Protein AF-A0AA48KDK6-F1 (afdb_monomer_lite)

Radius of gyration: 36.47 Å; chains: 1; bounding box: 82×29×155 Å

Foldseek 3Di:
DDDDPPPDPPDDDDDDDDDPPALLNVLVVCVVVLVVCLLVLNLVVLLVVLVVSCVPHVVVQDLLPLSSLVSNLVSLQSNLSSCLSLLVLVVSLVSLVVSLVSLVSSLVSLCVVLVVVLVVLVVLLVVLVVLLVVLVVLLVVLVPDPPDDPVSVVSNVVSVVVNVVSVVSNVVSVVSNVVSVVSSVVSVVSSVVSVVVSVVSVVVVVVLVVVCVVLPALVSSLVVVVVVLVPPPVDRLSNSSSVLSSSCVSPVPDPSSVQSNCVSVVHDRPPPDPDPDPDDDDDDDDDDDDDDDD

pLDDT: mean 85.38, std 21.46, range [22.67, 98.56]

Sequence (294 aa):
MARLRLLLPSLLALAVPGFAQHLPDKFRDNRAGWEESLAKGASAPVRKATESLLLQEGPAVNPSDYNAMHALVAVMGLAARSCVMEGAWEDAVAHLKKAAQTAADNASGAEATLGSIRGQHQANLKAWRTELAKLEQRVQDLDAQPGLTSDQLKVRTQARAQMDEYRNAAAASERSLGEIASILAQLRKEQDVYAASLAEWQGFLAKEKADIARVGSNEAYVTEKLEQVKGDDAKPLAERLAYARRLVRLDPVSADGKRFLAGLTGGEEEKPAPKPAPARKAKKAKSKKARAAN

Secondary structure (DSSP, 8-state):
-----------S-----S----HHHHHHHHHHHHHHHHHTT-HHHHHHHHHHHHHHHGGG--TT-HHHHHHHHHHHHHHHHHHHHTT-HHHHHHHHHHHHHHHHHHHHHHHHHHHHHHHHHHHHHHHHHHHHHHHHHHHHHHHTSSS--HHHHHHHHHHHHHHHHHHHHHHHHHHHHHHHHHHHHHHHHHHHHHHHHHHHHHHHHHHHHHHHHHHSSHHHHHHHHHHHHHH-TTS-HHHHHHHHHHHHHH-TT-HHHHHHHHHHTT----PPPPPPPPP-PPPPPPP-------

Organism: NCBI:txid2927980

Structure (mmCIF, N/CA/C/O backbone):
data_AF-A0AA48KDK6-F1
#
_entry.id   AF-A0AA48KDK6-F1
#
loop_
_atom_site.group_PDB
_atom_site.id
_atom_site.type_symbol
_atom_site.label_atom_id
_atom_site.label_alt_id
_atom_site.label_comp_id
_atom_site.label_asym_id
_atom_site.label_entity_id
_atom_site.label_seq_id
_atom_site.pdbx_PDB_ins_code
_atom_site.Cartn_x
_atom_site.Cartn_y
_atom_site.Cartn_z
_atom_site.occupancy
_atom_site.B_iso_or_equiv
_atom_site.auth_seq_id
_atom_site.auth_comp_id
_atom_site.auth_asym_id
_atom_site.auth_atom_id
_atom_site.pdbx_PDB_model_num
ATOM 1 N N . MET A 1 1 ? 39.331 8.019 -35.602 1.00 27.39 1 MET A N 1
ATOM 2 C CA . MET A 1 1 ? 39.350 7.224 -34.356 1.00 27.39 1 MET A CA 1
ATOM 3 C C . MET A 1 1 ? 38.818 8.075 -33.211 1.00 27.39 1 MET A C 1
ATOM 5 O O . MET A 1 1 ? 39.564 8.868 -32.656 1.00 27.39 1 MET A O 1
ATOM 9 N N . ALA A 1 2 ? 37.531 7.947 -32.891 1.00 22.67 2 ALA A N 1
ATOM 10 C CA . ALA A 1 2 ? 36.922 8.554 -31.711 1.00 22.67 2 ALA A CA 1
ATOM 11 C C . ALA A 1 2 ? 36.678 7.427 -30.704 1.00 22.67 2 ALA A C 1
ATOM 13 O O . ALA A 1 2 ? 35.918 6.501 -30.980 1.00 22.67 2 ALA A O 1
ATOM 14 N N . ARG A 1 3 ? 37.407 7.446 -29.584 1.00 23.11 3 ARG A N 1
ATOM 15 C CA . ARG A 1 3 ? 37.263 6.462 -28.508 1.00 23.11 3 ARG A CA 1
ATOM 16 C C . ARG A 1 3 ? 35.918 6.699 -27.826 1.00 23.11 3 ARG A C 1
ATOM 18 O O . ARG A 1 3 ? 35.785 7.624 -27.027 1.00 23.11 3 ARG A O 1
ATOM 25 N N . LEU A 1 4 ? 34.931 5.877 -28.171 1.00 23.62 4 LEU A N 1
ATOM 26 C CA . LEU A 1 4 ? 33.680 5.770 -27.438 1.00 23.62 4 LEU A CA 1
ATOM 27 C C . LEU A 1 4 ? 34.036 5.262 -26.035 1.00 23.62 4 LEU A C 1
ATOM 29 O O . LEU A 1 4 ? 34.500 4.135 -25.868 1.00 23.62 4 LEU A O 1
ATOM 33 N N . ARG A 1 5 ? 33.917 6.137 -25.035 1.00 24.44 5 ARG A N 1
ATOM 34 C CA . ARG A 1 5 ? 34.014 5.757 -23.626 1.00 24.44 5 ARG A CA 1
ATOM 35 C C . ARG A 1 5 ? 32.905 4.739 -23.360 1.00 24.44 5 ARG A C 1
ATOM 37 O O . ARG A 1 5 ? 31.737 5.114 -23.325 1.00 24.44 5 ARG A O 1
ATOM 44 N N . LEU A 1 6 ? 33.282 3.470 -23.194 1.00 24.77 6 LEU A N 1
ATOM 45 C CA . LEU A 1 6 ? 32.444 2.471 -22.541 1.00 24.77 6 LEU A CA 1
ATOM 46 C C . LEU A 1 6 ? 32.102 3.011 -21.149 1.00 24.77 6 LEU A C 1
ATOM 48 O O . LEU A 1 6 ? 32.940 3.011 -20.248 1.00 24.77 6 LEU A O 1
ATOM 52 N N . LEU A 1 7 ? 30.869 3.475 -20.979 1.00 23.92 7 LEU A N 1
ATOM 53 C CA . LEU A 1 7 ? 30.224 3.439 -19.679 1.00 23.92 7 LEU A CA 1
ATOM 54 C C . LEU A 1 7 ? 29.901 1.966 -19.430 1.00 23.92 7 LEU A C 1
ATOM 56 O O . LEU A 1 7 ? 28.872 1.464 -19.876 1.00 23.92 7 LEU A O 1
ATOM 60 N N . LEU A 1 8 ? 30.827 1.261 -18.774 1.00 23.94 8 LEU A N 1
ATOM 61 C CA . LEU A 1 8 ? 30.465 0.044 -18.060 1.00 23.94 8 LEU A CA 1
ATOM 62 C C . LEU A 1 8 ? 29.278 0.397 -17.149 1.00 23.94 8 LEU A C 1
ATOM 64 O O . LEU A 1 8 ? 29.381 1.380 -16.408 1.00 23.94 8 LEU A O 1
ATOM 68 N N . PRO A 1 9 ? 28.176 -0.371 -17.149 1.00 28.95 9 PRO A N 1
ATOM 69 C CA . PRO A 1 9 ? 27.263 -0.326 -16.029 1.00 28.95 9 PRO A CA 1
ATOM 70 C C . PRO A 1 9 ? 28.028 -0.919 -14.847 1.00 28.95 9 PRO A C 1
ATOM 72 O O . PRO A 1 9 ? 28.160 -2.135 -14.711 1.00 28.95 9 PRO A O 1
ATOM 75 N N . SER A 1 10 ? 28.612 -0.041 -14.034 1.00 27.38 10 SER A N 1
ATOM 76 C CA . SER A 1 10 ? 29.077 -0.410 -12.710 1.00 27.38 10 SER A CA 1
ATOM 77 C C . SER A 1 10 ? 27.908 -1.063 -11.990 1.00 27.38 10 SER A C 1
ATOM 79 O O . SER A 1 10 ? 26.858 -0.453 -11.789 1.00 27.38 10 SER A O 1
ATOM 81 N N . LEU A 1 11 ? 28.122 -2.336 -11.674 1.00 30.56 11 LEU A N 1
ATOM 82 C CA . LEU A 1 11 ? 27.437 -3.104 -10.654 1.00 30.56 11 LEU A CA 1
ATOM 83 C C . LEU A 1 11 ? 26.908 -2.215 -9.526 1.00 30.56 11 LEU A C 1
ATOM 85 O O . LEU A 1 11 ? 27.617 -1.342 -9.021 1.00 30.56 11 LEU A O 1
ATOM 89 N N . LEU A 1 12 ? 25.679 -2.524 -9.106 1.00 42.22 12 LEU A N 1
ATOM 90 C CA . LEU A 1 12 ? 25.176 -2.234 -7.771 1.00 42.22 12 LEU A CA 1
ATOM 91 C C . LEU A 1 12 ? 26.290 -2.431 -6.736 1.00 42.22 12 LEU A C 1
ATOM 93 O O . LEU A 1 12 ? 26.656 -3.562 -6.433 1.00 42.22 12 LEU A O 1
ATOM 97 N N . ALA A 1 13 ? 26.807 -1.335 -6.197 1.00 41.16 13 ALA A N 1
ATOM 98 C CA . ALA A 1 13 ? 27.501 -1.285 -4.918 1.00 41.16 13 ALA A CA 1
ATOM 99 C C . ALA A 1 13 ? 27.772 0.184 -4.582 1.00 41.16 13 ALA A C 1
ATOM 101 O O . ALA A 1 13 ? 28.860 0.703 -4.819 1.00 41.16 13 ALA A O 1
ATOM 102 N N . LEU A 1 14 ? 26.780 0.863 -4.007 1.00 34.16 14 LEU A N 1
ATOM 103 C CA . LEU A 1 14 ? 27.048 2.022 -3.164 1.00 34.16 14 LEU A CA 1
ATOM 104 C C . LEU A 1 14 ? 26.642 1.672 -1.737 1.00 34.16 14 LEU A C 1
ATOM 106 O O . LEU A 1 14 ? 25.476 1.712 -1.372 1.00 34.16 14 LEU A O 1
ATOM 110 N N . ALA A 1 15 ? 27.683 1.253 -1.013 1.00 30.16 15 ALA A N 1
ATOM 111 C CA . ALA A 1 15 ? 27.942 1.442 0.407 1.00 30.16 15 ALA A CA 1
ATOM 112 C C . ALA A 1 15 ? 26.763 1.229 1.367 1.00 30.16 15 ALA A C 1
ATOM 114 O O . ALA A 1 15 ? 25.943 2.115 1.566 1.00 30.16 15 ALA A O 1
ATOM 115 N N . VAL A 1 16 ? 26.788 0.083 2.052 1.00 38.19 16 VAL A N 1
ATOM 116 C CA . VAL A 1 16 ? 26.130 -0.126 3.348 1.00 38.19 16 VAL A CA 1
ATOM 117 C C . VAL A 1 16 ? 26.975 0.576 4.420 1.00 38.19 16 VAL A C 1
ATOM 119 O O . VAL A 1 16 ? 28.084 0.109 4.698 1.00 38.19 16 VAL A O 1
ATOM 122 N N . PRO A 1 17 ? 26.511 1.666 5.053 1.00 35.50 17 PRO A N 1
ATOM 123 C CA . PRO A 1 17 ? 27.080 2.132 6.303 1.00 35.50 17 PRO A CA 1
ATOM 124 C C . PRO A 1 17 ? 26.312 1.456 7.445 1.00 35.50 17 PRO A C 1
ATOM 126 O O . PRO A 1 17 ? 25.163 1.799 7.663 1.00 35.50 17 PRO A O 1
ATOM 129 N N . GLY A 1 18 ? 26.948 0.509 8.148 1.00 33.84 18 GLY A N 1
ATOM 130 C CA . GLY A 1 18 ? 26.539 -0.018 9.464 1.00 33.84 18 GLY A CA 1
ATOM 131 C C . GLY A 1 18 ? 25.105 -0.559 9.582 1.00 33.84 18 GLY A C 1
ATOM 132 O O . GLY A 1 18 ? 24.151 0.199 9.544 1.00 33.84 18 GLY A O 1
ATOM 133 N N . PHE A 1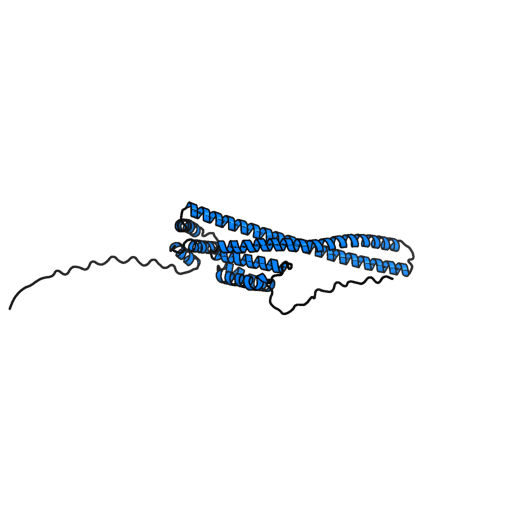 19 ? 24.947 -1.866 9.814 1.00 37.12 19 PHE A N 1
ATOM 134 C CA . PHE A 1 19 ? 23.655 -2.554 9.979 1.00 37.12 19 PHE A CA 1
ATOM 135 C C . PHE A 1 19 ? 22.791 -2.013 11.145 1.00 37.12 19 PHE A C 1
ATOM 137 O O . PHE A 1 19 ? 22.642 -2.659 12.180 1.00 37.12 19 PHE A O 1
ATOM 144 N N . ALA A 1 20 ? 22.168 -0.851 10.978 1.00 47.59 20 ALA A N 1
ATOM 145 C CA . ALA A 1 20 ? 20.881 -0.569 11.583 1.00 47.59 20 ALA A CA 1
ATOM 146 C C . ALA A 1 20 ? 19.844 -1.274 10.703 1.00 47.59 20 ALA A C 1
ATOM 148 O O . ALA A 1 20 ? 19.750 -0.990 9.512 1.00 47.59 20 ALA A O 1
ATOM 149 N N . GLN A 1 21 ? 19.103 -2.240 11.252 1.00 58.91 21 GLN A N 1
ATOM 150 C CA . GLN A 1 21 ? 17.988 -2.840 10.517 1.00 58.91 21 GLN A CA 1
ATOM 151 C C . GLN A 1 21 ? 16.990 -1.730 10.163 1.00 58.91 21 GLN A C 1
ATOM 153 O O . GLN A 1 21 ? 16.405 -1.125 11.063 1.00 58.91 21 GLN A O 1
ATOM 158 N N . HIS A 1 22 ? 16.810 -1.459 8.872 1.00 79.19 22 HIS A N 1
ATOM 159 C CA . HIS A 1 22 ? 15.881 -0.440 8.395 1.00 79.19 22 HIS A CA 1
ATOM 160 C C . HIS A 1 22 ? 14.430 -0.933 8.501 1.00 79.19 22 HIS A C 1
ATOM 162 O O . HIS A 1 22 ? 14.165 -2.133 8.630 1.00 79.19 22 HIS A O 1
ATOM 168 N N . LEU A 1 23 ? 13.470 -0.005 8.436 1.00 89.00 23 LEU A N 1
ATOM 169 C CA . LEU A 1 23 ? 12.037 -0.296 8.562 1.00 89.00 23 LEU A CA 1
ATOM 170 C C . LEU A 1 23 ? 11.552 -1.497 7.715 1.00 89.00 23 LEU A C 1
ATOM 172 O O . LEU A 1 23 ? 10.819 -2.320 8.270 1.00 89.00 23 LEU A O 1
ATOM 176 N N . PRO A 1 24 ? 11.958 -1.668 6.436 1.00 90.88 24 PRO A N 1
ATOM 177 C CA . PRO A 1 24 ? 11.544 -2.822 5.633 1.00 90.88 24 PRO A CA 1
ATOM 178 C C . PRO A 1 24 ? 11.968 -4.168 6.215 1.00 90.88 24 PRO A C 1
ATOM 180 O O . PRO A 1 24 ? 11.170 -5.104 6.229 1.00 90.88 24 PRO A O 1
ATOM 183 N N . ASP A 1 25 ? 13.197 -4.264 6.726 1.00 90.81 25 ASP A N 1
ATOM 184 C CA . ASP A 1 25 ? 13.718 -5.498 7.314 1.00 90.81 25 ASP A CA 1
ATOM 185 C C . ASP A 1 25 ? 12.978 -5.824 8.609 1.00 90.81 25 ASP A C 1
ATOM 187 O O . ASP A 1 25 ? 12.451 -6.924 8.766 1.00 90.81 25 ASP A O 1
ATOM 191 N N . LYS A 1 26 ? 12.835 -4.832 9.498 1.00 89.56 26 LYS A N 1
ATOM 192 C CA . LYS A 1 26 ? 12.080 -4.993 10.748 1.00 89.56 26 LYS A CA 1
ATOM 193 C C . LYS A 1 26 ? 10.632 -5.399 10.481 1.00 89.56 26 LYS A C 1
ATOM 195 O O . LYS A 1 26 ? 10.108 -6.269 11.174 1.00 89.56 26 LYS A O 1
ATOM 200 N N . PHE A 1 27 ? 9.981 -4.802 9.484 1.00 91.81 27 PHE A N 1
ATOM 201 C CA . PHE A 1 27 ? 8.626 -5.185 9.101 1.00 91.81 27 PHE A CA 1
ATOM 202 C C . PHE A 1 27 ? 8.574 -6.625 8.582 1.00 91.81 27 PHE A C 1
ATOM 204 O O . PHE A 1 27 ? 7.785 -7.418 9.093 1.00 91.81 27 PHE A O 1
ATOM 211 N N . ARG A 1 28 ? 9.428 -6.981 7.612 1.00 93.38 28 ARG A N 1
ATOM 212 C CA . ARG A 1 28 ? 9.485 -8.328 7.024 1.00 93.38 28 ARG A CA 1
ATOM 213 C C . ARG A 1 28 ? 9.660 -9.401 8.097 1.00 93.38 28 ARG A C 1
ATOM 215 O O . ARG A 1 28 ? 8.927 -10.387 8.086 1.00 93.38 28 ARG A O 1
ATOM 222 N N . ASP A 1 29 ? 10.586 -9.184 9.024 1.00 92.56 29 ASP A N 1
ATOM 223 C CA . ASP A 1 29 ? 10.977 -10.190 10.011 1.00 92.56 29 ASP A CA 1
ATOM 224 C C . ASP A 1 29 ? 9.902 -10.388 11.101 1.00 92.56 29 ASP A C 1
ATOM 226 O O . ASP A 1 29 ? 9.763 -11.481 11.645 1.00 92.56 29 ASP A O 1
ATOM 230 N N . ASN A 1 30 ? 9.095 -9.360 11.398 1.00 93.19 30 ASN A N 1
ATOM 231 C CA . ASN A 1 30 ? 8.078 -9.416 12.459 1.00 93.19 30 ASN A CA 1
ATOM 232 C C . ASN A 1 30 ? 6.645 -9.653 11.954 1.00 93.19 30 ASN A C 1
ATOM 234 O O . ASN A 1 30 ? 5.788 -10.099 12.724 1.00 93.19 30 ASN A O 1
ATOM 238 N N . ARG A 1 31 ? 6.360 -9.370 10.675 1.00 92.69 31 ARG A N 1
ATOM 239 C CA . ARG A 1 31 ? 5.000 -9.370 10.111 1.00 92.69 31 ARG A CA 1
ATOM 240 C C . ARG A 1 31 ? 4.231 -10.657 10.397 1.00 92.69 31 ARG A C 1
ATOM 242 O O . ARG A 1 31 ? 3.089 -10.583 10.840 1.00 92.69 31 ARG A O 1
ATOM 249 N N . ALA A 1 32 ? 4.839 -11.817 10.150 1.00 93.44 32 ALA A N 1
ATOM 250 C CA . ALA A 1 32 ? 4.162 -13.104 10.306 1.00 93.44 32 ALA A CA 1
ATOM 251 C C . ALA A 1 32 ? 3.697 -13.335 11.755 1.00 93.44 32 ALA A C 1
ATOM 253 O O . ALA A 1 32 ? 2.543 -13.690 11.987 1.00 93.44 32 ALA A O 1
ATOM 254 N N . GLY A 1 33 ? 4.561 -13.043 12.735 1.00 94.25 33 GLY A N 1
ATOM 255 C CA . GLY A 1 33 ? 4.224 -13.175 14.155 1.00 94.25 33 GLY A CA 1
ATOM 256 C C . GLY A 1 33 ? 3.148 -12.184 14.608 1.00 94.25 33 GLY A C 1
ATOM 257 O O . GLY A 1 33 ? 2.287 -12.522 15.425 1.00 94.25 33 GLY A O 1
ATOM 258 N N . TRP A 1 34 ? 3.144 -10.968 14.056 1.00 94.75 34 TRP A N 1
ATOM 259 C CA . TRP A 1 34 ? 2.082 -9.994 14.314 1.00 94.75 34 TRP A CA 1
ATOM 260 C C . TRP A 1 34 ? 0.741 -10.415 13.715 1.00 94.75 34 TRP A C 1
ATOM 262 O O . TRP A 1 34 ? -0.278 -10.322 14.397 1.00 94.75 34 TRP A O 1
ATOM 272 N N . GLU A 1 35 ? 0.722 -10.902 12.474 1.00 92.25 35 GLU A N 1
ATOM 273 C CA . GLU A 1 35 ? -0.501 -11.400 11.837 1.00 92.25 35 GLU A CA 1
ATOM 274 C C . GLU A 1 35 ? -1.075 -12.607 12.590 1.00 92.25 35 GLU A C 1
ATOM 276 O O . GLU A 1 35 ? -2.278 -12.645 12.853 1.00 92.25 35 GLU A O 1
ATOM 281 N N . GLU A 1 36 ? -0.224 -13.540 13.024 1.00 91.56 36 GLU A N 1
ATOM 282 C CA . GLU A 1 36 ? -0.633 -14.675 13.855 1.00 91.56 36 GLU A CA 1
ATOM 283 C C . GLU A 1 36 ? -1.198 -14.217 15.211 1.00 91.56 36 GLU A C 1
ATOM 285 O O . GLU A 1 36 ? -2.238 -14.705 15.659 1.00 91.56 36 GLU A O 1
ATOM 290 N N . SER A 1 37 ? -0.555 -13.240 15.856 1.00 90.31 37 SER A N 1
ATOM 291 C CA . SER A 1 37 ? -1.032 -12.674 17.125 1.00 90.31 37 SER A CA 1
ATOM 292 C C . SER A 1 37 ? -2.399 -12.000 16.968 1.00 90.31 37 SER A C 1
ATOM 294 O O . SER A 1 37 ? -3.289 -12.210 17.795 1.00 90.31 37 SER A O 1
ATOM 296 N N . LEU A 1 38 ? -2.607 -11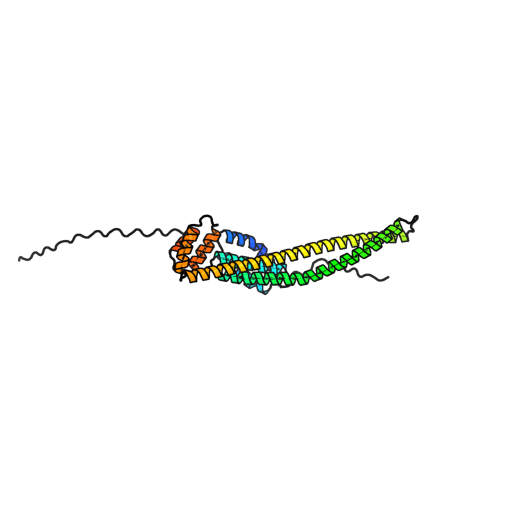.245 15.883 1.00 88.56 38 LEU A N 1
ATOM 297 C CA . LEU A 1 38 ? -3.905 -10.644 15.564 1.00 88.56 38 LEU A CA 1
ATOM 298 C C . LEU A 1 38 ? -4.976 -11.710 15.309 1.00 88.56 38 LEU A C 1
ATOM 300 O O . LEU A 1 38 ? -6.090 -11.566 15.812 1.00 88.56 38 LEU A O 1
ATOM 304 N N . ALA A 1 39 ? -4.644 -12.787 14.592 1.00 85.50 39 ALA A N 1
ATOM 305 C CA . ALA A 1 39 ? -5.564 -13.897 14.341 1.00 85.50 39 ALA A CA 1
ATOM 306 C C . ALA A 1 39 ? -6.004 -14.598 15.640 1.00 85.50 39 ALA A C 1
ATOM 308 O O . ALA A 1 39 ? -7.155 -15.012 15.760 1.00 85.50 39 ALA A O 1
ATOM 309 N N . LYS A 1 40 ? -5.119 -14.658 16.644 1.00 84.19 40 LYS A N 1
ATOM 310 C CA . LYS A 1 40 ? -5.417 -15.163 17.996 1.00 84.19 40 LYS A CA 1
ATOM 311 C C . LYS A 1 40 ? -6.111 -14.135 18.904 1.00 84.19 40 LYS A C 1
ATOM 313 O O . LYS A 1 40 ? -6.376 -14.427 20.065 1.00 84.19 40 LYS A O 1
ATOM 318 N N . GLY A 1 41 ? -6.391 -12.923 18.417 1.00 81.50 41 GLY A N 1
ATOM 319 C CA . GLY A 1 41 ? -7.039 -11.855 19.188 1.00 81.50 41 GLY A CA 1
ATOM 320 C C . GLY A 1 41 ? -6.115 -11.082 20.143 1.00 81.50 41 GLY A C 1
ATOM 321 O O . GLY A 1 41 ? -6.597 -10.239 20.914 1.00 81.50 41 GLY A O 1
ATOM 322 N N . ALA A 1 42 ? -4.800 -11.323 20.083 1.00 87.56 42 ALA A N 1
ATOM 323 C CA . ALA A 1 42 ? -3.769 -10.658 20.880 1.00 87.56 42 ALA A CA 1
ATOM 324 C C . ALA A 1 42 ? -3.293 -9.361 20.198 1.00 87.56 42 ALA A C 1
ATOM 326 O O . ALA A 1 42 ? -2.201 -9.284 19.637 1.00 87.56 42 ALA A O 1
ATOM 327 N N . SER A 1 43 ? -4.132 -8.325 20.234 1.00 91.88 43 SER A N 1
ATOM 328 C CA . SER A 1 43 ? -3.895 -7.066 19.516 1.00 91.88 43 SER A CA 1
ATOM 329 C C . SER A 1 43 ? -3.021 -6.054 20.258 1.00 91.88 43 SER A C 1
ATOM 331 O O . SER A 1 43 ? -2.224 -5.385 19.610 1.00 91.88 43 SER A O 1
ATOM 333 N N . ALA A 1 44 ? -3.083 -5.991 21.592 1.00 93.38 44 ALA A N 1
ATOM 334 C CA . ALA A 1 44 ? -2.325 -5.010 22.382 1.00 93.38 44 ALA A CA 1
ATOM 335 C C . ALA A 1 44 ? -0.798 -5.078 22.209 1.00 93.38 44 ALA A C 1
ATOM 337 O O . ALA A 1 44 ? -0.171 -4.032 22.014 1.00 93.38 44 ALA A O 1
ATOM 338 N N . PRO A 1 45 ? -0.164 -6.268 22.205 1.00 94.88 45 PRO A N 1
ATOM 339 C CA . PRO A 1 45 ? 1.265 -6.361 21.922 1.00 94.88 45 PRO A CA 1
ATOM 340 C C . PRO A 1 45 ? 1.606 -5.900 20.501 1.00 94.88 45 PRO A C 1
ATOM 342 O O . PRO A 1 45 ? 2.612 -5.221 20.303 1.00 94.88 45 PRO A O 1
ATOM 345 N N . VAL A 1 46 ? 0.749 -6.218 19.523 1.00 95.81 46 VAL A N 1
ATOM 346 C CA . VAL A 1 46 ? 0.937 -5.834 18.116 1.00 95.81 46 VAL A CA 1
ATOM 347 C C . VAL A 1 46 ? 0.804 -4.327 17.942 1.00 95.81 46 VAL A C 1
ATOM 349 O O . VAL A 1 46 ? 1.651 -3.716 17.292 1.00 95.81 46 VAL A O 1
ATOM 352 N N . ARG A 1 47 ? -0.199 -3.705 18.568 1.00 96.44 47 ARG A N 1
ATOM 353 C CA . ARG A 1 47 ? -0.367 -2.251 18.563 1.00 96.44 47 ARG A CA 1
ATOM 354 C C . ARG A 1 47 ? 0.864 -1.561 19.129 1.00 96.44 47 ARG A C 1
ATOM 356 O O . ARG A 1 47 ? 1.462 -0.723 18.466 1.00 96.44 47 ARG A O 1
ATOM 363 N N . LYS A 1 48 ? 1.300 -1.979 20.320 1.00 97.25 48 LYS A N 1
ATOM 364 C CA . LYS A 1 48 ? 2.478 -1.407 20.978 1.00 97.25 48 LYS A CA 1
ATOM 365 C C . LYS A 1 48 ? 3.737 -1.554 20.121 1.00 97.25 48 LYS A C 1
ATOM 367 O O . LYS A 1 48 ? 4.508 -0.606 20.004 1.00 97.25 48 LYS A O 1
ATOM 372 N N . ALA A 1 49 ? 3.950 -2.727 19.525 1.00 95.88 49 ALA A N 1
ATOM 373 C CA . ALA A 1 49 ? 5.112 -2.986 18.681 1.00 95.88 49 ALA A CA 1
ATOM 374 C C . ALA A 1 49 ? 5.092 -2.140 17.399 1.00 95.88 49 ALA A C 1
ATOM 376 O O . ALA A 1 49 ? 6.092 -1.506 17.067 1.00 95.88 49 ALA A O 1
ATOM 377 N N . THR A 1 50 ? 3.952 -2.090 16.707 1.00 96.81 50 THR A N 1
ATOM 378 C CA . THR A 1 50 ? 3.800 -1.325 15.461 1.00 96.81 50 THR A CA 1
ATOM 379 C C . THR A 1 50 ? 3.892 0.179 15.705 1.00 96.81 50 THR A C 1
ATOM 381 O O . THR A 1 50 ? 4.629 0.854 14.996 1.00 96.81 50 THR A O 1
ATOM 384 N N . GLU A 1 51 ? 3.252 0.716 16.746 1.00 96.62 51 GLU A N 1
ATOM 385 C CA . GLU A 1 51 ? 3.352 2.138 17.103 1.00 96.62 51 GLU A CA 1
ATOM 386 C C . GLU A 1 51 ? 4.770 2.522 17.545 1.00 96.62 51 GLU A C 1
ATOM 388 O O . GLU A 1 51 ? 5.278 3.568 17.138 1.00 96.62 51 GLU A O 1
ATOM 393 N N . SER A 1 52 ? 5.449 1.661 18.312 1.00 95.81 52 SER A N 1
ATOM 394 C CA . SER A 1 52 ? 6.855 1.873 18.675 1.00 95.81 52 SER A CA 1
ATOM 395 C C . SER A 1 52 ? 7.753 1.897 17.440 1.00 95.81 52 SER A C 1
ATOM 397 O O . SER A 1 52 ? 8.648 2.735 17.355 1.00 95.81 52 SER A O 1
ATOM 399 N N . LEU A 1 53 ? 7.519 0.999 16.480 1.00 94.38 53 LEU A N 1
ATOM 400 C CA . LEU A 1 53 ? 8.289 0.955 15.242 1.00 94.38 53 LEU A CA 1
ATOM 401 C C . LEU A 1 53 ? 8.047 2.208 14.389 1.00 94.38 53 LEU A C 1
ATOM 403 O O . LEU A 1 53 ? 9.002 2.807 13.902 1.00 94.38 53 LEU A O 1
ATOM 407 N N . LEU A 1 54 ? 6.790 2.645 14.261 1.00 95.38 54 LEU A N 1
ATOM 408 C CA . LEU A 1 54 ? 6.433 3.880 13.554 1.00 95.38 54 LEU A CA 1
ATOM 409 C C . LEU A 1 54 ? 7.086 5.113 14.184 1.00 95.38 54 LEU A C 1
ATOM 411 O O . LEU A 1 54 ? 7.524 5.999 13.458 1.00 95.38 54 LEU A O 1
ATOM 415 N N . LEU A 1 55 ? 7.166 5.171 15.516 1.00 95.00 55 LEU A N 1
ATOM 416 C CA . LEU A 1 55 ? 7.796 6.282 16.228 1.00 95.00 55 LEU A CA 1
ATOM 417 C C . LEU A 1 55 ? 9.317 6.317 16.025 1.00 95.00 55 LEU A C 1
ATOM 419 O O . LEU A 1 55 ? 9.882 7.394 15.860 1.00 95.00 55 LEU A O 1
ATOM 423 N N . GLN A 1 56 ? 9.971 5.155 16.063 1.00 92.75 56 GLN A N 1
ATOM 424 C CA . GLN A 1 56 ? 11.432 5.052 15.993 1.00 92.75 56 GLN A CA 1
ATOM 425 C C . GLN A 1 56 ? 11.965 5.210 14.569 1.00 92.75 56 GLN A C 1
ATOM 427 O O . GLN A 1 56 ? 12.948 5.910 14.356 1.00 92.75 56 GLN A O 1
ATOM 432 N N . GLU A 1 57 ? 11.319 4.565 13.600 1.00 90.81 57 GLU A N 1
ATOM 433 C CA . GLU A 1 57 ? 11.857 4.420 12.243 1.00 90.81 57 GLU A CA 1
ATOM 434 C C . GLU A 1 57 ? 11.085 5.241 11.208 1.00 90.81 57 GLU A C 1
ATOM 436 O O . GLU A 1 57 ? 11.649 5.637 10.192 1.00 90.81 57 GLU A O 1
ATOM 441 N N . GLY A 1 58 ? 9.801 5.526 11.455 1.00 89.88 58 GLY A N 1
ATOM 442 C CA . GLY A 1 58 ? 8.938 6.247 10.516 1.00 89.88 58 GLY A CA 1
ATOM 443 C C . GLY A 1 58 ? 9.501 7.601 10.062 1.00 89.88 58 GLY A C 1
ATOM 444 O O . GLY A 1 58 ? 9.529 7.844 8.857 1.00 89.88 58 GLY A O 1
ATOM 445 N N . PRO A 1 59 ? 10.007 8.468 10.965 1.00 91.62 59 PRO A N 1
ATOM 446 C CA . PRO A 1 59 ? 10.583 9.759 10.580 1.00 91.62 59 PRO A CA 1
ATOM 447 C C . PRO A 1 59 ? 11.850 9.664 9.717 1.00 91.62 59 PRO A C 1
ATOM 449 O O . PRO A 1 59 ? 12.199 10.636 9.052 1.00 91.62 59 PRO A O 1
ATOM 452 N N . ALA A 1 60 ? 12.550 8.525 9.745 1.00 89.69 60 ALA A N 1
ATOM 453 C CA . ALA A 1 60 ? 13.789 8.303 9.003 1.00 89.69 60 ALA A CA 1
ATOM 454 C C . ALA A 1 60 ? 13.560 7.671 7.616 1.00 89.69 60 ALA A C 1
ATOM 456 O O . ALA A 1 60 ? 14.518 7.475 6.865 1.00 89.69 60 ALA A O 1
ATOM 457 N N . VAL A 1 61 ? 12.313 7.341 7.261 1.00 90.31 61 VAL A N 1
ATOM 458 C CA . VAL A 1 61 ? 11.979 6.762 5.954 1.00 90.31 61 VAL A CA 1
ATOM 459 C C . VAL A 1 61 ? 12.234 7.783 4.851 1.00 90.31 61 VAL A C 1
ATOM 461 O O . VAL A 1 61 ? 11.689 8.885 4.868 1.00 90.31 61 VAL A O 1
ATOM 464 N N . ASN A 1 62 ? 13.041 7.398 3.862 1.00 89.06 62 ASN A N 1
ATOM 465 C CA . ASN A 1 62 ? 13.281 8.210 2.677 1.00 89.06 62 ASN A CA 1
ATOM 466 C C . ASN A 1 62 ? 12.048 8.172 1.750 1.00 89.06 62 ASN A C 1
ATOM 468 O O . ASN A 1 62 ? 11.747 7.105 1.214 1.00 89.06 62 ASN A O 1
ATOM 472 N N . PRO A 1 63 ? 11.387 9.311 1.467 1.00 87.62 63 PRO A N 1
ATOM 473 C CA . PRO A 1 63 ? 10.216 9.346 0.586 1.00 87.62 63 PRO A CA 1
ATOM 474 C C . PRO A 1 63 ? 10.501 8.945 -0.869 1.00 87.62 63 PRO A C 1
ATOM 476 O O . PRO A 1 63 ? 9.573 8.651 -1.614 1.00 87.62 63 PRO A O 1
ATOM 479 N N . SER A 1 64 ? 11.772 8.948 -1.288 1.00 86.88 64 SER A N 1
ATOM 480 C CA . SER A 1 64 ? 12.184 8.504 -2.629 1.00 86.88 64 SER A CA 1
ATOM 481 C C . SER A 1 64 ? 12.381 6.988 -2.728 1.00 86.88 64 SER A C 1
ATOM 483 O O . SER A 1 64 ? 12.494 6.458 -3.833 1.00 86.88 64 SER A O 1
ATOM 485 N N . ASP A 1 65 ? 12.450 6.283 -1.595 1.00 90.62 65 ASP A N 1
ATOM 486 C CA . ASP A 1 65 ? 12.534 4.825 -1.560 1.00 90.62 65 ASP A CA 1
ATOM 487 C C . ASP A 1 65 ? 11.125 4.237 -1.445 1.00 90.62 65 ASP A C 1
ATOM 489 O O . ASP A 1 65 ? 10.531 4.163 -0.365 1.00 90.62 65 ASP A O 1
ATOM 493 N N . TYR A 1 66 ? 10.595 3.790 -2.583 1.00 90.12 66 TYR A N 1
ATOM 494 C CA . TYR A 1 66 ? 9.238 3.261 -2.645 1.00 90.12 66 TYR A CA 1
ATOM 495 C C . TYR A 1 66 ? 9.051 1.971 -1.832 1.00 90.12 66 TYR A C 1
ATOM 497 O O . TYR A 1 66 ? 7.937 1.701 -1.378 1.00 90.12 66 TYR A O 1
ATOM 505 N N . ASN A 1 67 ? 10.112 1.183 -1.611 1.00 91.00 67 ASN A N 1
ATOM 506 C CA . ASN A 1 67 ? 10.049 -0.025 -0.785 1.00 91.00 67 ASN A CA 1
ATOM 507 C C . ASN A 1 67 ? 9.982 0.342 0.701 1.00 91.00 67 ASN A C 1
ATOM 509 O O . ASN A 1 67 ? 9.215 -0.261 1.456 1.00 91.00 67 ASN A O 1
ATOM 513 N N . ALA A 1 68 ? 10.744 1.355 1.120 1.00 92.31 68 ALA A N 1
ATOM 514 C CA . ALA A 1 68 ? 10.677 1.878 2.482 1.00 92.31 68 ALA A CA 1
ATOM 515 C C . ALA A 1 68 ? 9.310 2.502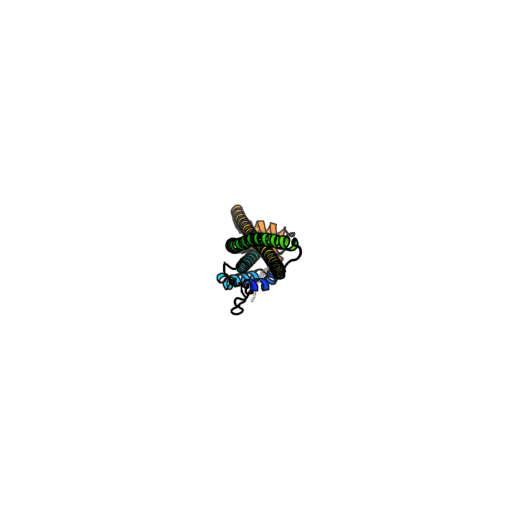 2.790 1.00 92.31 68 ALA A C 1
ATOM 517 O O . ALA A 1 68 ? 8.723 2.228 3.839 1.00 92.31 68 ALA A O 1
ATOM 518 N N . MET A 1 69 ? 8.764 3.264 1.843 1.00 94.88 69 MET A N 1
ATOM 519 C CA . MET A 1 69 ? 7.417 3.823 1.936 1.00 94.88 69 MET A CA 1
ATOM 520 C C . MET A 1 69 ? 6.334 2.733 1.949 1.00 94.88 69 MET A C 1
ATOM 522 O O . MET A 1 69 ? 5.410 2.808 2.756 1.00 94.88 69 MET A O 1
ATOM 526 N N . HIS A 1 70 ? 6.467 1.680 1.135 1.00 92.88 70 HIS A N 1
ATOM 527 C CA . HIS A 1 70 ? 5.560 0.526 1.158 1.00 92.88 70 HIS A CA 1
ATOM 528 C C . HIS A 1 70 ? 5.549 -0.163 2.534 1.00 92.88 70 HIS A C 1
ATOM 530 O O . HIS A 1 70 ? 4.489 -0.412 3.109 1.00 92.88 70 HIS A O 1
ATOM 536 N N . ALA A 1 71 ? 6.726 -0.406 3.120 1.00 94.75 71 ALA A N 1
ATOM 537 C CA . ALA A 1 71 ? 6.823 -0.961 4.469 1.00 94.75 71 ALA A CA 1
ATOM 538 C C . ALA A 1 71 ? 6.170 -0.042 5.517 1.00 94.75 71 ALA A C 1
ATOM 540 O O . ALA A 1 71 ? 5.461 -0.522 6.402 1.00 94.75 71 ALA A O 1
ATOM 541 N N . LEU A 1 72 ? 6.357 1.276 5.400 1.00 96.50 72 LEU A N 1
ATOM 542 C CA . LEU A 1 72 ? 5.732 2.262 6.283 1.00 96.50 72 LEU A CA 1
ATOM 54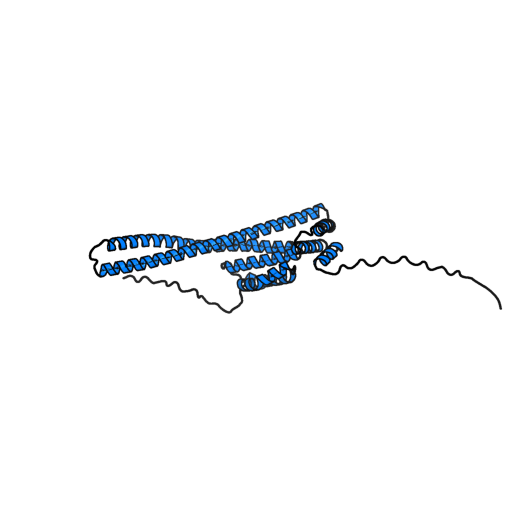3 C C . LEU A 1 72 ? 4.199 2.197 6.232 1.00 96.50 72 LEU A C 1
ATOM 545 O O . LEU A 1 72 ? 3.555 2.111 7.281 1.00 96.50 72 LEU A O 1
ATOM 549 N N . VAL A 1 73 ? 3.623 2.165 5.028 1.00 97.12 73 VAL A N 1
ATOM 550 C CA . VAL A 1 73 ? 2.177 1.992 4.804 1.00 97.12 73 VAL A CA 1
ATOM 551 C C . VAL A 1 73 ? 1.678 0.690 5.438 1.00 97.12 73 VAL A C 1
ATOM 553 O O . VAL A 1 73 ? 0.677 0.684 6.163 1.00 97.12 73 VAL A O 1
ATOM 556 N N . ALA A 1 74 ? 2.401 -0.410 5.232 1.00 95.69 74 ALA A N 1
ATOM 557 C CA . ALA A 1 74 ? 2.022 -1.717 5.752 1.00 95.69 74 ALA A CA 1
ATOM 558 C C . ALA A 1 74 ? 2.033 -1.772 7.293 1.00 95.69 74 ALA A C 1
ATOM 560 O O . ALA A 1 74 ? 1.106 -2.319 7.901 1.00 95.69 74 ALA A O 1
ATOM 561 N N . VAL A 1 75 ? 3.024 -1.151 7.946 1.00 97.38 75 VAL A N 1
ATOM 562 C CA . VAL A 1 75 ? 3.084 -1.045 9.416 1.00 97.38 75 VAL A CA 1
ATOM 563 C C . VAL A 1 75 ? 1.917 -0.209 9.951 1.00 97.38 75 VAL A C 1
ATOM 565 O O . VAL A 1 75 ? 1.274 -0.621 10.918 1.00 97.38 75 VAL A O 1
ATOM 568 N N . MET A 1 76 ? 1.578 0.916 9.307 1.00 97.81 76 MET A N 1
ATOM 569 C CA . MET A 1 76 ? 0.389 1.707 9.668 1.00 97.81 76 MET A CA 1
ATOM 570 C C . MET A 1 76 ? -0.907 0.903 9.493 1.00 97.81 76 MET A C 1
ATOM 572 O O . MET A 1 76 ? -1.809 0.994 10.325 1.00 97.81 76 MET A O 1
ATOM 576 N N . GLY A 1 77 ? -0.992 0.066 8.455 1.00 97.00 77 GLY A N 1
ATOM 577 C CA . GLY A 1 77 ? -2.114 -0.853 8.255 1.00 97.00 77 GLY A CA 1
ATOM 578 C C . GLY A 1 77 ? -2.258 -1.886 9.375 1.00 97.00 77 GLY A C 1
ATOM 579 O O . GLY A 1 77 ? -3.368 -2.137 9.846 1.00 97.00 77 GLY A O 1
ATOM 580 N N . LEU A 1 78 ? -1.150 -2.460 9.855 1.00 96.50 78 LEU A N 1
ATOM 581 C CA . LEU A 1 78 ? -1.176 -3.363 11.011 1.00 96.50 78 LEU A CA 1
ATOM 582 C C . LEU A 1 78 ? -1.547 -2.636 12.305 1.00 96.50 78 LEU A C 1
ATOM 584 O O . LEU A 1 78 ? -2.357 -3.162 13.070 1.00 96.50 78 LEU A O 1
ATOM 588 N N . ALA A 1 79 ? -1.026 -1.425 12.523 1.00 97.44 79 ALA A N 1
ATOM 589 C CA . ALA A 1 79 ? -1.422 -0.589 13.652 1.00 97.44 79 ALA A CA 1
ATOM 590 C C . ALA A 1 79 ? -2.938 -0.326 13.620 1.00 97.44 79 ALA A C 1
ATOM 592 O O . ALA A 1 79 ? -3.631 -0.579 14.606 1.00 97.44 79 ALA A O 1
ATOM 593 N N . ALA A 1 80 ? -3.495 0.043 12.462 1.00 97.81 80 ALA A N 1
ATOM 594 C CA . ALA A 1 80 ? -4.935 0.222 12.301 1.00 97.81 80 ALA A CA 1
ATOM 595 C C . ALA A 1 80 ? -5.738 -1.046 12.632 1.00 97.81 80 ALA A C 1
ATOM 597 O O . ALA A 1 80 ? -6.687 -0.990 13.414 1.00 97.81 80 ALA A O 1
ATOM 598 N N . ARG A 1 81 ? -5.340 -2.207 12.094 1.00 95.62 81 ARG A N 1
ATOM 599 C CA . ARG A 1 81 ? -5.998 -3.494 12.388 1.00 95.62 81 ARG A CA 1
ATOM 600 C C . ARG A 1 81 ? -5.929 -3.847 13.872 1.00 95.62 81 ARG A C 1
ATOM 602 O O . ARG A 1 81 ? -6.910 -4.333 14.429 1.00 95.62 81 ARG A O 1
ATOM 609 N N . SER A 1 82 ? -4.804 -3.581 14.532 1.00 96.38 82 SER A N 1
ATOM 610 C CA . SER A 1 82 ? -4.671 -3.801 15.974 1.00 96.38 82 SER A CA 1
ATOM 611 C C . SER A 1 82 ? -5.624 -2.906 16.781 1.00 96.38 82 SER A C 1
ATOM 613 O O . SER A 1 82 ? -6.309 -3.404 17.673 1.00 96.38 82 SER A O 1
ATOM 615 N N . CYS A 1 83 ? -5.783 -1.636 16.391 1.00 97.00 83 CYS A N 1
ATOM 616 C CA . CYS A 1 83 ? -6.758 -0.718 16.978 1.00 97.00 83 CYS A CA 1
ATOM 617 C C . CYS A 1 83 ? -8.204 -1.200 16.787 1.00 97.00 83 CYS A C 1
ATOM 619 O O . CYS A 1 83 ? -8.984 -1.166 17.740 1.00 97.00 83 CYS A O 1
ATOM 621 N N . VAL A 1 84 ? -8.561 -1.714 15.601 1.00 95.75 84 VAL A N 1
ATOM 622 C CA . VAL A 1 84 ? -9.880 -2.333 15.356 1.00 95.75 84 VAL A CA 1
ATOM 623 C C . VAL A 1 84 ? -10.142 -3.459 16.350 1.00 95.75 84 VAL A C 1
ATOM 625 O O . VAL A 1 84 ? -11.177 -3.473 17.018 1.00 95.75 84 VAL A O 1
ATOM 628 N N . MET A 1 85 ? -9.173 -4.364 16.493 1.00 94.06 85 MET A N 1
ATOM 629 C CA . MET A 1 85 ? -9.260 -5.512 17.393 1.00 94.06 85 MET A CA 1
ATOM 630 C C . MET A 1 85 ? -9.334 -5.117 18.873 1.00 94.06 85 MET A C 1
ATOM 632 O O . MET A 1 85 ? -9.803 -5.906 19.684 1.00 94.06 85 MET A O 1
ATOM 636 N N . GLU A 1 86 ? -8.904 -3.913 19.247 1.00 94.56 86 GLU A N 1
ATOM 637 C CA . GLU A 1 86 ? -9.040 -3.348 20.598 1.00 94.56 86 GLU A CA 1
ATOM 638 C C . GLU A 1 86 ? -10.321 -2.526 20.809 1.00 94.56 86 GLU A C 1
ATOM 640 O O . GLU A 1 86 ? -10.497 -1.921 21.871 1.00 94.56 86 GLU A O 1
ATOM 645 N N . GLY A 1 87 ? -11.191 -2.422 19.802 1.00 94.69 87 GLY A N 1
ATOM 646 C CA . GLY A 1 87 ? -12.338 -1.511 19.831 1.00 94.69 87 GLY A CA 1
ATOM 647 C C . GLY A 1 87 ? -11.960 -0.022 19.753 1.00 94.69 87 GLY A C 1
ATOM 648 O O . GLY A 1 87 ? -12.813 0.841 19.967 1.00 94.69 87 GLY A O 1
ATOM 649 N N . ALA A 1 88 ? -10.691 0.295 19.466 1.00 96.88 88 ALA A N 1
ATOM 650 C CA . ALA A 1 88 ? -10.141 1.646 19.313 1.00 96.88 88 ALA A CA 1
ATOM 651 C C . ALA A 1 88 ? -10.390 2.183 17.892 1.00 96.88 88 ALA A C 1
ATOM 653 O O . ALA A 1 88 ? -9.461 2.531 17.164 1.00 96.88 88 ALA A O 1
ATOM 654 N N . TRP A 1 89 ? -11.639 2.163 17.436 1.00 96.94 89 TRP A N 1
ATOM 655 C CA . TRP A 1 89 ? -11.953 2.360 16.019 1.00 96.94 89 TRP A CA 1
ATOM 656 C C . TRP A 1 89 ? -11.582 3.756 15.498 1.00 96.94 89 TRP A C 1
ATOM 658 O O . TRP A 1 89 ? -11.151 3.887 14.354 1.00 96.94 89 TRP A O 1
ATOM 668 N N . GLU A 1 90 ? -11.652 4.791 16.334 1.00 97.94 90 GLU A N 1
ATOM 669 C CA . GLU A 1 90 ? -11.169 6.132 15.989 1.00 97.94 90 GLU A CA 1
ATOM 670 C C . GLU A 1 90 ? -9.655 6.152 15.726 1.00 97.94 90 GLU A C 1
ATOM 672 O O . GLU A 1 90 ? -9.208 6.727 14.730 1.00 97.94 90 GLU A O 1
ATOM 677 N N . ASP A 1 91 ? -8.870 5.476 16.570 1.00 98.06 91 ASP A N 1
ATOM 678 C CA . ASP A 1 91 ? -7.418 5.349 16.394 1.00 98.06 91 ASP A CA 1
ATOM 679 C C . ASP A 1 91 ? -7.090 4.541 15.130 1.00 98.06 91 ASP A C 1
ATOM 681 O O . ASP A 1 91 ? -6.136 4.853 14.414 1.00 98.06 91 ASP A O 1
ATOM 685 N N . ALA A 1 92 ? -7.900 3.524 14.816 1.00 97.81 92 ALA A N 1
ATOM 686 C CA . ALA A 1 92 ? -7.761 2.757 13.583 1.00 97.81 92 ALA A CA 1
ATOM 687 C C . ALA A 1 92 ? -7.933 3.646 12.345 1.00 97.81 92 ALA A C 1
ATOM 689 O O . ALA A 1 92 ? -7.101 3.604 11.438 1.00 97.81 92 ALA A O 1
ATOM 690 N N . VAL A 1 93 ? -8.961 4.500 12.329 1.00 98.38 93 VAL A N 1
ATOM 691 C CA . VAL A 1 93 ? -9.177 5.471 11.246 1.00 98.38 93 VAL A CA 1
ATOM 692 C C . VAL A 1 93 ? -8.037 6.485 11.164 1.00 98.38 93 VAL A C 1
ATOM 694 O O . VAL A 1 93 ? -7.630 6.848 10.060 1.00 98.38 93 VAL A O 1
ATOM 697 N N . ALA A 1 94 ? -7.477 6.923 12.293 1.00 98.38 94 ALA A N 1
ATOM 698 C CA . ALA A 1 94 ? -6.326 7.824 12.291 1.00 98.38 94 ALA A CA 1
ATOM 699 C C . ALA A 1 94 ? -5.090 7.186 11.628 1.00 98.38 94 ALA A C 1
ATOM 701 O O . ALA A 1 94 ? -4.424 7.839 10.821 1.00 98.38 94 ALA A O 1
ATOM 702 N N . HIS A 1 95 ? -4.810 5.911 11.916 1.00 98.19 95 HIS A N 1
ATOM 703 C CA . HIS A 1 95 ? -3.736 5.157 11.258 1.00 98.19 95 HIS A CA 1
ATOM 704 C C . HIS A 1 95 ? -4.034 4.892 9.777 1.00 98.19 95 HIS A C 1
ATOM 706 O O . HIS A 1 95 ? -3.159 5.120 8.946 1.00 98.19 95 HIS A O 1
ATOM 712 N N . LEU A 1 96 ? -5.267 4.511 9.414 1.00 98.19 96 LEU A N 1
ATOM 713 C CA . LEU A 1 96 ? -5.672 4.329 8.010 1.00 98.19 96 LEU A CA 1
ATOM 714 C C . LEU A 1 96 ? -5.560 5.620 7.202 1.00 98.19 96 LEU A C 1
ATOM 716 O O . LEU A 1 96 ? -5.147 5.579 6.049 1.00 98.19 96 LEU A O 1
ATOM 720 N N . LYS A 1 97 ? -5.885 6.771 7.799 1.00 98.56 97 LYS A N 1
ATOM 721 C CA . LYS A 1 97 ? -5.744 8.071 7.137 1.00 98.56 97 LYS A CA 1
ATOM 722 C C . LYS A 1 97 ? -4.286 8.357 6.788 1.00 98.56 97 LYS A C 1
ATOM 724 O O . LYS A 1 97 ? -4.006 8.800 5.678 1.00 98.56 97 LYS A O 1
ATOM 729 N N . LYS A 1 98 ? -3.367 8.085 7.721 1.00 98.25 98 LYS A N 1
ATOM 730 C CA . LYS A 1 98 ? -1.926 8.208 7.471 1.00 98.25 98 LYS A CA 1
ATOM 731 C C . LYS A 1 98 ? -1.476 7.213 6.401 1.00 98.25 98 LYS A C 1
ATOM 733 O O . LYS A 1 98 ? -0.847 7.633 5.442 1.00 98.25 98 LYS A O 1
ATOM 738 N N . ALA A 1 99 ? -1.880 5.946 6.510 1.00 98.19 99 ALA A N 1
ATOM 739 C CA . ALA A 1 99 ? -1.536 4.908 5.541 1.00 98.19 99 ALA A CA 1
ATOM 740 C C . ALA A 1 99 ? -2.005 5.256 4.120 1.00 98.19 99 ALA A C 1
ATOM 742 O O . ALA A 1 99 ? -1.222 5.161 3.184 1.00 98.19 99 ALA A O 1
ATOM 743 N N . ALA A 1 100 ? -3.250 5.718 3.960 1.00 98.19 100 ALA A N 1
ATOM 744 C CA . ALA A 1 100 ? -3.805 6.115 2.668 1.00 98.19 100 ALA A CA 1
ATOM 745 C C . ALA A 1 100 ? -3.066 7.317 2.063 1.00 98.19 100 ALA A C 1
ATOM 747 O O . ALA A 1 100 ? -2.756 7.303 0.874 1.00 98.19 100 ALA A O 1
ATOM 748 N N . GLN A 1 101 ? -2.738 8.328 2.878 1.00 98.19 101 GLN A N 1
ATOM 749 C CA . GLN A 1 101 ? -1.940 9.466 2.419 1.00 98.19 101 GLN A CA 1
ATOM 750 C C . GLN A 1 101 ? -0.539 9.018 1.988 1.00 98.19 101 GLN A C 1
ATOM 752 O O . GLN A 1 101 ? -0.117 9.317 0.877 1.00 98.19 101 GLN A O 1
ATOM 757 N N . THR A 1 102 ? 0.156 8.245 2.825 1.00 97.75 102 THR A N 1
ATOM 758 C CA . THR A 1 102 ? 1.503 7.741 2.525 1.00 97.75 102 THR A CA 1
ATOM 759 C C . THR A 1 102 ? 1.510 6.826 1.297 1.00 97.75 102 THR A C 1
ATOM 761 O O . THR A 1 102 ? 2.443 6.897 0.504 1.00 97.75 102 THR A O 1
ATOM 764 N N . ALA A 1 103 ? 0.471 6.012 1.085 1.00 98.00 103 ALA A N 1
ATOM 765 C CA . ALA A 1 103 ? 0.332 5.180 -0.109 1.00 98.00 103 ALA A CA 1
ATOM 766 C C . ALA A 1 103 ? 0.143 6.024 -1.379 1.00 98.00 103 ALA A C 1
ATOM 768 O O . ALA A 1 103 ? 0.772 5.745 -2.399 1.00 98.00 103 ALA A O 1
ATOM 769 N N . ALA A 1 104 ? -0.670 7.084 -1.310 1.00 98.00 104 ALA A N 1
ATOM 770 C CA . ALA A 1 104 ? -0.845 8.024 -2.414 1.00 98.00 104 ALA A CA 1
ATOM 771 C C . ALA A 1 104 ? 0.456 8.782 -2.735 1.00 98.00 104 ALA A C 1
ATOM 773 O O . ALA A 1 104 ? 0.835 8.888 -3.904 1.00 98.00 104 ALA A O 1
ATOM 774 N N . ASP A 1 105 ? 1.170 9.249 -1.708 1.00 97.19 105 ASP A N 1
ATOM 775 C CA . ASP A 1 105 ? 2.462 9.922 -1.864 1.00 97.19 105 ASP A CA 1
ATOM 776 C C . ASP A 1 105 ? 3.504 8.976 -2.481 1.00 97.19 105 ASP A C 1
ATOM 778 O O . ASP A 1 105 ? 4.230 9.368 -3.396 1.00 97.19 105 ASP A O 1
ATOM 782 N N . ASN A 1 106 ? 3.535 7.712 -2.043 1.00 96.50 106 ASN A N 1
ATOM 783 C CA . ASN A 1 106 ? 4.431 6.688 -2.576 1.00 96.50 106 ASN A CA 1
ATOM 784 C C . ASN A 1 106 ? 4.151 6.398 -4.058 1.00 96.50 106 ASN A C 1
ATOM 786 O O . ASN A 1 106 ? 5.064 6.417 -4.883 1.00 96.50 106 ASN A O 1
ATOM 790 N N . ALA A 1 107 ? 2.882 6.178 -4.416 1.00 96.62 107 ALA A N 1
ATOM 791 C CA . ALA A 1 107 ? 2.483 5.929 -5.798 1.00 96.62 107 ALA A CA 1
ATOM 792 C C . ALA A 1 107 ? 2.843 7.114 -6.712 1.00 96.62 107 ALA A C 1
ATOM 794 O O . ALA A 1 107 ? 3.427 6.913 -7.778 1.00 96.62 107 ALA A O 1
ATOM 795 N N . SER A 1 108 ? 2.571 8.345 -6.269 1.00 95.56 108 SER A N 1
ATOM 796 C CA . SER A 1 108 ? 2.897 9.572 -7.007 1.00 95.56 108 SER A CA 1
ATOM 797 C C . SER A 1 108 ? 4.411 9.774 -7.173 1.00 95.56 108 SER A C 1
ATOM 799 O O . SER A 1 108 ? 4.900 10.007 -8.282 1.00 95.56 108 SER A O 1
ATOM 801 N N . GLY A 1 109 ? 5.183 9.621 -6.090 1.00 93.94 109 GLY A N 1
ATOM 802 C CA . GLY A 1 109 ? 6.641 9.765 -6.109 1.00 93.94 109 GLY A CA 1
ATOM 803 C C . GLY A 1 109 ? 7.336 8.706 -6.972 1.00 93.94 109 GLY A C 1
ATOM 804 O O . GLY A 1 109 ? 8.239 9.023 -7.759 1.00 93.94 109 GLY A O 1
ATOM 805 N N . ALA A 1 110 ? 6.877 7.455 -6.887 1.00 94.50 110 ALA A N 1
ATOM 806 C CA . ALA A 1 110 ? 7.361 6.369 -7.729 1.00 94.50 110 ALA A CA 1
ATOM 807 C C . ALA A 1 110 ? 6.989 6.588 -9.201 1.00 94.50 110 ALA A C 1
ATOM 809 O O . ALA A 1 110 ? 7.823 6.355 -10.074 1.00 94.50 110 ALA A O 1
ATOM 810 N N . GLU A 1 111 ? 5.785 7.081 -9.501 1.00 94.75 111 GLU A N 1
ATOM 811 C CA . GLU A 1 111 ? 5.370 7.386 -10.872 1.00 94.75 111 GLU A CA 1
ATOM 812 C C . GLU A 1 111 ? 6.238 8.473 -11.515 1.00 94.75 111 GLU A C 1
ATOM 814 O O . GLU A 1 111 ? 6.656 8.312 -12.664 1.00 94.75 111 GLU A O 1
ATOM 819 N N . ALA A 1 112 ? 6.590 9.526 -10.776 1.00 92.19 112 ALA A N 1
ATOM 820 C CA . ALA A 1 112 ? 7.501 10.556 -11.269 1.00 92.19 112 ALA A CA 1
ATOM 821 C C . ALA A 1 112 ? 8.900 9.985 -11.576 1.00 92.19 112 ALA A C 1
ATOM 823 O O . ALA A 1 112 ? 9.437 10.175 -12.673 1.00 92.19 112 ALA A O 1
ATOM 824 N N . THR A 1 113 ? 9.476 9.236 -10.631 1.00 91.31 113 THR A N 1
ATOM 825 C CA . THR A 1 113 ? 10.847 8.709 -10.745 1.00 91.31 113 THR A CA 1
ATOM 826 C C . THR A 1 113 ? 10.946 7.610 -11.804 1.00 91.31 113 THR A C 1
ATOM 828 O O . THR A 1 113 ? 11.744 7.697 -12.742 1.00 91.31 113 THR A O 1
ATOM 831 N N . LEU A 1 114 ? 10.097 6.585 -11.702 1.00 93.94 114 LEU A N 1
ATOM 832 C CA . LEU A 1 114 ? 10.081 5.459 -12.633 1.00 93.94 114 LEU A CA 1
ATOM 833 C C . LEU A 1 114 ? 9.543 5.865 -14.008 1.00 93.94 114 LEU A C 1
ATOM 835 O O . LEU A 1 114 ? 9.926 5.267 -15.011 1.00 93.94 114 LEU A O 1
ATOM 839 N N . GLY A 1 115 ? 8.702 6.900 -14.089 1.00 92.62 115 GLY A N 1
ATOM 840 C CA . GLY A 1 115 ? 8.220 7.459 -15.349 1.00 92.62 115 GLY A CA 1
ATOM 841 C C . GLY A 1 115 ? 9.346 8.023 -16.216 1.00 92.62 115 GLY A C 1
ATOM 842 O O . GLY A 1 115 ? 9.369 7.765 -17.422 1.00 92.62 115 GLY A O 1
ATOM 843 N N . SER A 1 116 ? 10.312 8.717 -15.605 1.00 93.81 116 SER A N 1
ATOM 844 C CA . SER A 1 116 ? 11.510 9.217 -16.294 1.00 93.81 116 SER A CA 1
ATOM 845 C C . SER A 1 116 ? 12.382 8.069 -16.820 1.00 93.81 116 SER A C 1
ATOM 847 O O . SER A 1 116 ? 12.707 8.016 -18.009 1.00 93.81 116 SER A O 1
ATOM 849 N N . ILE A 1 117 ? 12.670 7.083 -15.963 1.00 95.38 117 ILE A N 1
ATOM 850 C CA . ILE A 1 117 ? 13.470 5.896 -16.312 1.00 95.38 117 ILE A CA 1
ATOM 851 C C . ILE A 1 117 ? 12.794 5.098 -17.438 1.00 95.38 117 ILE A C 1
ATOM 853 O O . ILE A 1 117 ? 13.434 4.712 -18.419 1.00 95.38 117 ILE A O 1
ATOM 857 N N . ARG A 1 118 ? 11.472 4.917 -17.355 1.00 97.31 118 ARG A N 1
ATOM 858 C CA . ARG A 1 118 ? 10.655 4.298 -18.406 1.00 97.31 118 ARG A CA 1
ATOM 859 C C . ARG A 1 118 ? 10.811 5.028 -19.740 1.00 97.31 118 ARG A C 1
ATOM 861 O O . ARG A 1 118 ? 11.024 4.374 -20.760 1.00 97.31 118 ARG A O 1
ATOM 868 N N . GLY A 1 119 ? 10.743 6.360 -19.736 1.00 96.75 119 GLY A N 1
ATOM 869 C CA . GLY A 1 119 ? 10.955 7.177 -20.932 1.00 96.75 119 GLY A CA 1
ATOM 870 C C . GLY A 1 119 ? 12.341 6.967 -21.548 1.00 96.75 119 GLY A C 1
ATOM 871 O O . GLY A 1 119 ? 12.459 6.817 -22.766 1.00 96.75 119 GLY A O 1
ATOM 872 N N . GLN A 1 120 ? 13.382 6.860 -20.716 1.00 96.94 120 GLN A N 1
ATOM 873 C CA . GLN A 1 120 ? 14.744 6.584 -21.179 1.00 96.94 120 GLN A CA 1
ATOM 874 C C . GLN A 1 120 ? 14.867 5.204 -21.841 1.00 96.94 120 GLN A C 1
ATOM 876 O O . GLN A 1 120 ? 15.410 5.102 -22.942 1.00 96.94 120 GLN A O 1
ATOM 881 N N . HIS A 1 121 ? 14.319 4.146 -21.234 1.00 98.06 121 HIS A N 1
ATOM 882 C CA . HIS A 1 121 ? 14.314 2.812 -21.847 1.00 98.06 121 HIS A CA 1
ATOM 883 C C . HIS A 1 121 ? 13.534 2.780 -23.167 1.00 98.06 121 HIS A C 1
ATOM 885 O O . HIS A 1 121 ? 13.997 2.182 -24.136 1.00 98.06 121 HIS A O 1
ATOM 891 N N . GLN A 1 122 ? 12.384 3.456 -23.244 1.00 97.94 122 GLN A N 1
ATOM 892 C CA . GLN A 1 122 ? 11.595 3.548 -24.478 1.00 97.94 122 GLN A CA 1
ATOM 893 C C . GLN A 1 122 ? 12.360 4.264 -25.602 1.00 97.94 122 GLN A C 1
ATOM 895 O O . GLN A 1 122 ? 12.366 3.795 -26.744 1.00 97.94 122 GLN A O 1
ATOM 900 N N . ALA A 1 123 ? 13.042 5.369 -25.285 1.00 97.81 123 ALA A N 1
ATOM 901 C CA . ALA A 1 123 ? 13.880 6.088 -26.241 1.00 97.81 123 ALA A CA 1
ATOM 902 C C . ALA A 1 123 ? 15.058 5.225 -26.726 1.00 97.81 123 ALA A C 1
ATOM 904 O O . ALA A 1 123 ? 15.295 5.129 -27.933 1.00 97.81 123 ALA A O 1
ATOM 905 N N . ASN A 1 124 ? 15.739 4.539 -25.804 1.00 97.00 124 ASN A N 1
ATOM 906 C CA . ASN A 1 124 ? 16.845 3.637 -26.119 1.00 97.00 124 ASN A CA 1
ATOM 907 C C . ASN A 1 124 ? 16.400 2.476 -27.016 1.00 97.00 124 ASN A C 1
ATOM 909 O O . ASN A 1 124 ? 17.049 2.207 -28.022 1.00 97.00 124 ASN A O 1
ATOM 913 N N . LEU A 1 125 ? 15.259 1.842 -26.725 1.00 97.94 125 LEU A N 1
ATOM 914 C CA . LEU A 1 125 ? 14.708 0.776 -27.567 1.00 97.94 125 LEU A CA 1
ATOM 915 C C . LEU A 1 125 ? 14.439 1.249 -28.994 1.00 97.94 125 LEU A C 1
ATOM 917 O O . LEU A 1 125 ? 14.771 0.548 -29.948 1.00 97.94 125 LEU A O 1
ATOM 921 N N . LYS A 1 126 ? 13.869 2.447 -29.161 1.00 97.31 126 LYS A N 1
ATOM 922 C CA . LYS A 1 126 ? 13.646 3.028 -30.491 1.00 97.31 126 LYS A CA 1
ATOM 923 C C . LYS A 1 126 ? 14.969 3.261 -31.229 1.00 97.31 126 LYS A C 1
ATOM 925 O O . LYS A 1 126 ? 15.074 2.929 -32.413 1.00 97.31 126 LYS A O 1
ATOM 930 N N . ALA A 1 127 ? 15.973 3.803 -30.539 1.00 96.94 127 ALA A N 1
ATOM 931 C CA . ALA A 1 127 ? 17.295 4.047 -31.107 1.00 96.94 127 ALA A CA 1
ATOM 932 C C . ALA A 1 127 ? 17.989 2.738 -31.522 1.00 96.94 127 ALA A C 1
ATOM 934 O O . ALA A 1 127 ? 18.405 2.606 -32.671 1.00 96.94 127 ALA A O 1
ATOM 935 N N . TRP A 1 128 ? 18.041 1.737 -30.639 1.00 97.19 128 TRP A N 1
ATOM 936 C CA . TRP A 1 128 ? 18.667 0.447 -30.935 1.00 97.19 128 TRP A CA 1
ATOM 937 C C . TRP A 1 128 ? 17.955 -0.312 -32.045 1.00 97.19 128 TRP A C 1
ATOM 939 O O . TRP A 1 128 ? 18.629 -0.865 -32.902 1.00 97.19 128 TRP A O 1
ATOM 949 N N . ARG A 1 129 ? 16.616 -0.293 -32.101 1.00 96.00 129 ARG A N 1
ATOM 950 C CA . ARG A 1 129 ? 15.868 -0.905 -33.217 1.00 96.00 129 ARG A CA 1
ATOM 951 C C . ARG A 1 129 ? 16.224 -0.264 -34.560 1.00 96.00 129 ARG A C 1
ATOM 953 O O . ARG A 1 129 ? 16.342 -0.965 -35.559 1.00 96.00 129 ARG A O 1
ATOM 960 N N . THR A 1 130 ? 16.445 1.050 -34.575 1.00 96.69 130 THR A N 1
ATOM 961 C CA . THR A 1 130 ? 16.863 1.774 -35.785 1.00 96.69 130 THR A CA 1
ATOM 962 C C . THR A 1 130 ? 18.280 1.384 -36.215 1.00 96.69 130 THR A C 1
ATOM 964 O O . THR A 1 130 ? 18.515 1.134 -37.394 1.00 96.69 130 THR A O 1
ATOM 967 N N . GLU A 1 131 ? 19.229 1.310 -35.278 1.00 96.81 131 GLU A N 1
ATOM 968 C CA . GLU A 1 131 ? 20.610 0.903 -35.581 1.00 96.81 131 GLU A CA 1
ATOM 969 C C . GLU A 1 131 ? 20.720 -0.578 -35.959 1.00 96.81 131 GLU A C 1
ATOM 971 O O . GLU A 1 131 ? 21.455 -0.932 -36.879 1.00 96.81 131 GLU A O 1
ATOM 976 N N . LEU A 1 132 ? 19.940 -1.441 -35.310 1.00 97.38 132 LEU A N 1
ATOM 977 C CA . LEU A 1 132 ? 19.880 -2.866 -35.606 1.00 97.38 132 LEU A CA 1
ATOM 978 C C . LEU A 1 132 ? 19.392 -3.121 -37.036 1.00 97.38 132 LEU A C 1
ATOM 980 O O . LEU A 1 132 ? 20.037 -3.881 -37.747 1.00 97.38 132 LEU A O 1
ATOM 984 N N . ALA A 1 133 ? 18.363 -2.406 -37.503 1.00 97.00 133 ALA A N 1
ATOM 985 C CA . ALA A 1 133 ? 17.906 -2.497 -38.892 1.00 97.00 133 ALA A CA 1
ATOM 986 C C . ALA A 1 133 ? 18.997 -2.091 -39.908 1.00 97.00 133 ALA A C 1
ATOM 988 O O . ALA A 1 133 ? 19.151 -2.727 -40.950 1.00 97.00 133 ALA A O 1
ATOM 989 N N . LYS A 1 134 ? 19.805 -1.063 -39.599 1.00 97.50 134 LYS A N 1
ATOM 990 C CA . LYS A 1 134 ? 20.935 -0.653 -40.455 1.00 97.50 134 LYS A CA 1
ATOM 991 C C . LYS A 1 134 ? 22.033 -1.715 -40.500 1.00 97.50 134 LYS A C 1
ATOM 993 O O . LYS A 1 134 ? 22.601 -1.967 -41.562 1.00 97.50 134 LYS A O 1
ATOM 998 N N . LEU A 1 135 ? 22.359 -2.313 -39.354 1.00 97.31 135 LEU A N 1
ATOM 999 C CA . LEU A 1 135 ? 23.358 -3.378 -39.274 1.00 97.31 135 LEU A CA 1
ATOM 1000 C C . LEU A 1 135 ? 22.877 -4.655 -39.967 1.00 97.31 135 LEU A C 1
ATOM 1002 O O . LEU A 1 135 ? 23.668 -5.277 -40.671 1.00 97.31 135 LEU A O 1
ATOM 1006 N N . GLU A 1 136 ? 21.596 -5.004 -39.830 1.00 97.38 136 GLU A N 1
ATOM 1007 C CA . GLU A 1 136 ? 20.972 -6.135 -40.522 1.00 97.38 136 GLU A CA 1
ATOM 1008 C C . GLU A 1 136 ? 21.072 -5.976 -42.037 1.00 97.38 136 GLU A C 1
ATOM 1010 O O . GLU A 1 136 ? 21.587 -6.876 -42.702 1.00 97.38 136 GLU A O 1
ATOM 1015 N N . GLN A 1 137 ? 20.707 -4.803 -42.567 1.00 97.38 137 GLN A N 1
ATOM 1016 C CA . GLN A 1 137 ? 20.871 -4.508 -43.990 1.00 97.38 137 GLN A CA 1
ATOM 1017 C C . GLN A 1 137 ? 22.340 -4.608 -44.420 1.00 97.38 137 GLN A C 1
ATOM 1019 O O . GLN A 1 137 ? 22.656 -5.257 -45.412 1.00 97.38 137 GLN A O 1
ATOM 1024 N N . ARG A 1 138 ? 23.269 -4.032 -43.646 1.00 96.25 138 ARG A N 1
ATOM 1025 C CA . ARG A 1 138 ? 24.705 -4.076 -43.964 1.00 96.25 138 ARG A CA 1
ATOM 1026 C C . ARG A 1 138 ? 25.256 -5.502 -43.996 1.00 96.25 138 ARG A C 1
ATOM 1028 O O . ARG A 1 138 ? 26.097 -5.812 -44.836 1.00 96.25 138 ARG A O 1
ATOM 1035 N N . VAL A 1 139 ? 24.838 -6.356 -43.064 1.00 97.12 139 VAL A N 1
ATOM 1036 C CA . VAL A 1 139 ? 25.244 -7.768 -43.042 1.00 97.12 139 VAL A CA 1
ATOM 1037 C C . VAL A 1 139 ? 24.644 -8.507 -44.234 1.00 97.12 139 VAL A C 1
ATOM 1039 O O . VAL A 1 139 ? 25.371 -9.253 -44.884 1.00 97.12 139 VAL A O 1
ATOM 1042 N N . GLN A 1 140 ? 23.376 -8.254 -44.568 1.00 97.06 140 GLN A N 1
ATOM 1043 C CA . GLN A 1 140 ? 22.718 -8.834 -45.738 1.00 97.06 140 GLN A CA 1
ATOM 1044 C C . GLN A 1 140 ? 23.429 -8.452 -47.046 1.00 97.06 140 GLN A C 1
ATOM 1046 O O . GLN A 1 140 ? 23.697 -9.325 -47.871 1.00 97.06 140 GLN A O 1
ATOM 1051 N N . ASP A 1 141 ? 23.805 -7.181 -47.206 1.00 96.31 141 ASP A N 1
ATOM 1052 C CA . ASP A 1 141 ? 24.537 -6.690 -48.379 1.00 96.31 141 ASP A CA 1
ATOM 1053 C C . ASP A 1 141 ? 25.921 -7.345 -48.509 1.00 96.31 141 ASP A C 1
ATOM 1055 O O . ASP A 1 141 ? 26.371 -7.640 -49.617 1.00 96.31 141 ASP A O 1
ATOM 1059 N N . LEU A 1 142 ? 26.610 -7.583 -47.385 1.00 95.44 142 LEU A N 1
ATOM 1060 C CA . LEU A 1 142 ? 27.900 -8.280 -47.365 1.00 95.44 142 LEU A CA 1
ATOM 1061 C C . LEU A 1 142 ? 27.743 -9.773 -47.671 1.00 95.44 142 LEU A C 1
ATOM 1063 O O . LEU A 1 142 ? 28.553 -10.328 -48.405 1.00 95.44 142 LEU A O 1
ATOM 1067 N N . ASP A 1 143 ? 26.711 -10.426 -47.139 1.00 94.81 143 ASP A N 1
ATOM 1068 C CA . ASP A 1 143 ? 26.466 -11.853 -47.367 1.00 94.81 143 ASP A CA 1
ATOM 1069 C C . ASP A 1 143 ? 26.013 -12.155 -48.811 1.00 94.81 143 ASP A C 1
ATOM 1071 O O . ASP A 1 143 ? 26.208 -13.272 -49.288 1.00 94.81 143 ASP A O 1
ATOM 1075 N N . ALA A 1 144 ? 25.482 -11.164 -49.537 1.00 95.44 144 ALA A N 1
ATOM 1076 C CA . ALA A 1 144 ? 25.126 -11.284 -50.953 1.00 95.44 144 ALA A CA 1
ATOM 1077 C C . ALA A 1 144 ? 26.325 -11.166 -51.922 1.00 95.44 144 ALA A C 1
ATOM 1079 O O . ALA A 1 144 ? 26.190 -11.491 -53.103 1.00 95.44 144 ALA A O 1
ATOM 1080 N N . GLN A 1 145 ? 27.492 -10.694 -51.463 1.00 93.44 145 GLN A N 1
ATOM 1081 C CA . GLN A 1 145 ? 28.666 -10.485 -52.317 1.00 93.44 145 GLN A CA 1
ATOM 1082 C C . GLN A 1 145 ? 29.520 -11.760 -52.439 1.00 93.44 145 GLN A C 1
ATOM 1084 O O . GLN A 1 145 ? 29.975 -12.297 -51.424 1.00 93.44 145 GLN A O 1
ATOM 1089 N N . PRO A 1 146 ? 29.827 -12.235 -53.661 1.00 90.69 146 PRO A N 1
ATOM 1090 C CA . PRO A 1 146 ? 30.792 -13.312 -53.842 1.00 90.69 146 PRO A CA 1
ATOM 1091 C C . PRO A 1 146 ? 32.223 -12.809 -53.587 1.00 90.69 146 PRO A C 1
ATOM 1093 O O . PRO A 1 146 ? 32.610 -11.746 -54.063 1.00 90.69 146 PRO A O 1
ATOM 1096 N N . GLY A 1 147 ? 33.035 -13.601 -52.875 1.00 89.81 147 GLY A N 1
ATOM 1097 C CA . GLY A 1 147 ? 34.475 -13.343 -52.730 1.00 89.81 147 GLY A CA 1
ATOM 1098 C C . GLY A 1 147 ? 34.846 -12.161 -51.823 1.00 89.81 147 GLY A C 1
ATOM 1099 O O . GLY A 1 147 ? 35.685 -11.347 -52.200 1.00 89.81 147 GLY A O 1
ATOM 1100 N N . LEU A 1 148 ? 34.246 -12.072 -50.628 1.00 93.31 148 LEU A N 1
ATOM 1101 C CA . LEU A 1 148 ? 34.563 -11.038 -49.632 1.00 93.31 148 LEU A CA 1
ATOM 1102 C C . LEU A 1 148 ? 36.068 -10.957 -49.323 1.00 93.31 148 LEU A C 1
ATOM 1104 O O . LEU A 1 148 ? 36.725 -11.966 -49.054 1.00 93.31 148 LEU A O 1
ATOM 1108 N N . THR A 1 149 ? 36.597 -9.736 -49.267 1.00 95.44 149 THR A N 1
ATOM 1109 C CA . THR A 1 149 ? 37.970 -9.479 -48.815 1.00 95.44 149 THR A CA 1
ATOM 1110 C C . THR A 1 149 ? 38.111 -9.685 -47.301 1.00 95.44 149 THR A C 1
ATOM 1112 O O . THR A 1 149 ? 37.132 -9.671 -46.551 1.00 95.44 149 THR A O 1
ATOM 1115 N N . SER A 1 150 ? 39.351 -9.825 -46.815 1.00 95.00 150 SER A N 1
ATOM 1116 C CA . SER A 1 150 ? 39.641 -9.959 -45.375 1.00 95.00 150 SER A CA 1
ATOM 1117 C C . SER A 1 150 ? 39.046 -8.817 -44.537 1.00 95.00 150 SER A C 1
ATOM 1119 O O . SER A 1 150 ? 38.483 -9.054 -43.467 1.00 95.00 150 SER A O 1
ATOM 1121 N N . ASP A 1 151 ? 39.091 -7.579 -45.034 1.00 95.81 151 ASP A N 1
ATOM 1122 C CA . ASP A 1 151 ? 38.539 -6.433 -44.308 1.00 95.81 151 ASP A CA 1
ATOM 1123 C C . ASP A 1 151 ? 37.007 -6.423 -44.308 1.00 95.81 151 ASP A C 1
ATOM 1125 O O . ASP A 1 151 ? 36.397 -6.105 -43.287 1.00 95.81 151 ASP A O 1
ATOM 1129 N N . GLN A 1 152 ? 36.367 -6.857 -45.397 1.00 95.25 152 GLN A N 1
ATOM 1130 C CA . GLN A 1 152 ? 34.912 -7.022 -45.430 1.00 95.25 152 GLN A CA 1
ATOM 1131 C C . GLN A 1 152 ? 34.440 -8.134 -44.480 1.00 95.25 152 GLN A C 1
ATOM 1133 O O . GLN A 1 152 ? 33.428 -7.967 -43.797 1.00 95.25 152 GLN A O 1
ATOM 1138 N N . LEU A 1 153 ? 35.199 -9.230 -44.358 1.00 95.75 153 LEU A N 1
ATOM 1139 C CA . LEU A 1 153 ? 34.930 -10.279 -43.368 1.00 95.75 153 LEU A CA 1
ATOM 1140 C C . LEU A 1 153 ? 35.017 -9.741 -41.934 1.00 95.75 153 LEU A C 1
ATOM 1142 O O . LEU A 1 153 ? 34.140 -10.041 -41.123 1.00 95.75 153 LEU A O 1
ATOM 1146 N N . LYS A 1 154 ? 36.019 -8.906 -41.620 1.00 96.50 154 LYS A N 1
ATOM 1147 C CA . LYS A 1 154 ? 36.125 -8.250 -40.303 1.00 96.50 154 LYS A CA 1
ATOM 1148 C C . LYS A 1 154 ? 34.928 -7.347 -40.025 1.00 96.50 154 LYS A C 1
ATOM 1150 O O . LYS A 1 154 ? 34.346 -7.434 -38.947 1.00 96.50 154 LYS A O 1
ATOM 1155 N N . VAL A 1 155 ? 34.541 -6.515 -40.994 1.00 95.62 155 VAL A N 1
ATOM 1156 C CA . VAL A 1 155 ? 33.373 -5.629 -40.881 1.00 95.62 155 VAL A CA 1
ATOM 1157 C C . VAL A 1 155 ? 32.101 -6.433 -40.624 1.00 95.62 155 VAL A C 1
ATOM 1159 O O . VAL A 1 155 ? 31.329 -6.073 -39.739 1.00 95.62 155 VAL A O 1
ATOM 1162 N N . ARG A 1 156 ? 31.893 -7.538 -41.350 1.00 96.50 156 ARG A N 1
ATOM 1163 C CA . ARG A 1 156 ? 30.739 -8.419 -41.140 1.00 96.50 156 ARG A CA 1
ATOM 1164 C C . ARG A 1 156 ? 30.716 -8.988 -39.723 1.00 96.50 156 ARG A C 1
ATOM 1166 O O . ARG A 1 156 ? 29.679 -8.950 -39.068 1.00 96.50 156 ARG A O 1
ATOM 1173 N N . THR A 1 157 ? 31.846 -9.505 -39.244 1.00 96.31 157 THR A N 1
ATOM 1174 C CA . THR A 1 157 ? 31.951 -10.069 -37.891 1.00 96.31 157 THR A CA 1
ATOM 1175 C C . THR A 1 157 ? 31.682 -9.013 -36.820 1.00 96.31 157 THR A C 1
ATOM 1177 O O . THR A 1 157 ? 30.927 -9.276 -35.889 1.00 96.31 157 THR A O 1
ATOM 1180 N N . GLN A 1 158 ? 32.227 -7.802 -36.974 1.00 96.81 158 GLN A N 1
ATOM 1181 C CA . GLN A 1 158 ? 31.960 -6.682 -36.065 1.00 96.81 158 GLN A CA 1
ATOM 1182 C C . GLN A 1 158 ? 30.486 -6.265 -36.080 1.00 96.81 158 GLN A C 1
ATOM 1184 O O . GLN A 1 158 ? 29.906 -6.060 -35.019 1.00 96.81 158 GLN A O 1
ATOM 1189 N N . ALA A 1 159 ? 29.864 -6.185 -37.261 1.00 97.00 159 ALA A N 1
ATOM 1190 C CA . ALA A 1 159 ? 28.450 -5.846 -37.386 1.00 97.00 159 ALA A CA 1
ATOM 1191 C C . ALA A 1 159 ? 27.554 -6.889 -36.702 1.00 97.00 159 ALA A C 1
ATOM 1193 O O . ALA A 1 159 ? 26.645 -6.513 -35.968 1.00 97.00 159 ALA A O 1
ATOM 1194 N N . ARG A 1 160 ? 27.845 -8.188 -36.869 1.00 97.44 160 ARG A N 1
ATOM 1195 C CA . ARG A 1 160 ? 27.123 -9.267 -36.174 1.00 97.44 160 ARG A CA 1
ATOM 1196 C C . ARG A 1 160 ? 27.288 -9.182 -34.654 1.00 97.44 160 ARG A C 1
ATOM 1198 O O . ARG A 1 160 ? 26.291 -9.246 -33.946 1.00 97.44 160 ARG A O 1
ATOM 1205 N N . ALA A 1 161 ? 28.506 -8.951 -34.161 1.00 97.00 161 ALA A N 1
ATOM 1206 C CA . ALA A 1 161 ? 28.744 -8.767 -32.728 1.00 97.00 161 ALA A CA 1
ATOM 1207 C C . ALA A 1 161 ? 27.957 -7.568 -32.163 1.00 97.00 161 ALA A C 1
ATOM 1209 O O . ALA A 1 161 ? 27.284 -7.690 -31.144 1.00 97.00 161 ALA A O 1
ATOM 1210 N N . GLN A 1 162 ? 27.963 -6.433 -32.867 1.00 96.88 162 GLN A N 1
ATOM 1211 C CA . GLN A 1 162 ? 27.213 -5.243 -32.462 1.00 96.88 162 GLN A CA 1
ATOM 1212 C C . GLN A 1 162 ? 25.688 -5.460 -32.514 1.00 96.88 162 GLN A C 1
ATOM 1214 O O . GLN A 1 162 ? 24.960 -4.949 -31.664 1.00 96.88 162 GLN A O 1
ATOM 1219 N N . MET A 1 163 ? 25.182 -6.232 -33.483 1.00 98.06 163 MET A N 1
ATOM 1220 C CA . MET A 1 163 ? 23.770 -6.630 -33.513 1.00 98.06 163 MET A CA 1
ATOM 1221 C C . MET A 1 163 ? 23.391 -7.440 -32.273 1.00 98.06 163 MET A C 1
ATOM 1223 O O . MET A 1 163 ? 22.355 -7.166 -31.669 1.00 98.06 163 MET A O 1
ATOM 1227 N N . ASP A 1 164 ? 24.221 -8.403 -31.872 1.00 97.62 164 ASP A N 1
ATOM 1228 C CA . ASP A 1 164 ? 23.967 -9.214 -30.679 1.00 97.62 164 ASP A CA 1
ATOM 1229 C C . ASP A 1 164 ? 24.005 -8.364 -29.399 1.00 97.62 164 ASP A C 1
ATOM 1231 O O . ASP A 1 164 ? 23.143 -8.518 -28.530 1.00 97.62 164 ASP A O 1
ATOM 1235 N N . GLU A 1 165 ? 24.919 -7.392 -29.306 1.00 97.00 165 GLU A N 1
ATOM 1236 C CA . GLU A 1 165 ? 24.930 -6.398 -28.224 1.00 97.00 165 GLU A CA 1
ATOM 1237 C C . GLU A 1 165 ? 23.618 -5.600 -28.160 1.00 97.00 165 GLU A C 1
ATOM 1239 O O . GLU A 1 165 ? 23.016 -5.491 -27.088 1.00 97.00 165 GLU A O 1
ATOM 1244 N N . TYR A 1 166 ? 23.124 -5.090 -29.296 1.00 96.94 166 TYR A N 1
ATOM 1245 C CA . TYR A 1 166 ? 21.853 -4.361 -29.333 1.00 96.94 166 TYR A CA 1
ATOM 1246 C C . TYR A 1 166 ? 20.650 -5.241 -28.991 1.00 96.94 166 TYR A C 1
ATOM 1248 O O . TYR A 1 166 ? 19.757 -4.779 -28.280 1.00 96.94 166 TYR A O 1
ATOM 1256 N N . ARG A 1 167 ? 20.619 -6.504 -29.435 1.00 97.38 167 ARG A N 1
ATOM 1257 C CA . ARG A 1 167 ? 19.554 -7.458 -29.071 1.00 97.38 167 ARG A CA 1
ATOM 1258 C C . ARG A 1 167 ? 19.531 -7.710 -27.567 1.00 97.38 167 ARG A C 1
ATOM 1260 O O . ARG A 1 167 ? 18.468 -7.638 -26.953 1.00 97.38 167 ARG A O 1
ATOM 1267 N N . ASN A 1 168 ? 20.697 -7.926 -26.963 1.00 96.69 168 ASN A N 1
ATOM 1268 C CA . ASN A 1 168 ? 20.822 -8.135 -25.522 1.00 96.69 168 ASN A CA 1
ATOM 1269 C C . ASN A 1 168 ? 20.410 -6.889 -24.721 1.00 96.69 168 ASN A C 1
ATOM 1271 O O . ASN A 1 168 ? 19.657 -6.999 -23.750 1.00 96.69 168 ASN A O 1
ATOM 1275 N N . ALA A 1 169 ? 20.847 -5.699 -25.142 1.00 95.88 169 ALA A N 1
ATOM 1276 C CA . ALA A 1 169 ? 20.470 -4.434 -24.512 1.00 95.88 169 ALA A CA 1
ATOM 1277 C C . ALA A 1 169 ? 18.959 -4.159 -24.621 1.00 95.88 169 ALA A C 1
ATOM 1279 O O . ALA A 1 169 ? 18.329 -3.740 -23.642 1.00 95.88 169 ALA A O 1
ATOM 1280 N N . ALA A 1 170 ? 18.362 -4.447 -25.782 1.00 96.44 170 ALA A N 1
ATOM 1281 C CA . ALA A 1 170 ? 16.927 -4.324 -25.999 1.00 96.44 170 ALA A CA 1
ATOM 1282 C C . ALA A 1 170 ? 16.137 -5.276 -25.092 1.00 96.44 170 ALA A C 1
ATOM 1284 O O . ALA A 1 170 ? 15.263 -4.822 -24.356 1.00 96.44 170 ALA A O 1
ATOM 1285 N N . ALA A 1 171 ? 16.510 -6.558 -25.044 1.00 96.56 171 ALA A N 1
ATOM 1286 C CA . ALA A 1 171 ? 15.866 -7.540 -24.174 1.00 96.56 171 ALA A CA 1
ATOM 1287 C C . ALA A 1 171 ? 15.994 -7.182 -22.679 1.00 96.56 171 ALA A C 1
ATOM 1289 O O . ALA A 1 171 ? 15.076 -7.418 -21.893 1.00 96.56 171 ALA A O 1
ATOM 1290 N N . ALA A 1 172 ? 17.121 -6.602 -22.254 1.00 96.31 172 ALA A N 1
ATOM 1291 C CA . ALA A 1 172 ? 17.274 -6.092 -20.892 1.00 96.31 172 ALA A CA 1
ATOM 1292 C C . ALA A 1 172 ? 16.333 -4.907 -20.614 1.00 96.31 172 ALA A C 1
ATOM 1294 O O . ALA A 1 172 ? 15.642 -4.908 -19.600 1.00 96.31 172 ALA A O 1
ATOM 1295 N N . SER A 1 173 ? 16.243 -3.939 -21.531 1.00 97.81 173 SER A N 1
ATOM 1296 C CA . SER A 1 173 ? 15.344 -2.788 -21.364 1.00 97.81 173 SER A CA 1
ATOM 1297 C C . SER A 1 173 ? 13.867 -3.172 -21.399 1.00 97.81 173 SER A C 1
ATOM 1299 O O . SER A 1 173 ? 13.081 -2.608 -20.646 1.00 97.81 173 SER A O 1
ATOM 1301 N N . GLU A 1 174 ? 13.471 -4.139 -22.226 1.00 97.69 174 GLU A N 1
ATOM 1302 C CA . GLU A 1 174 ? 12.097 -4.654 -22.250 1.00 97.69 174 GLU A CA 1
ATOM 1303 C C . GLU A 1 174 ? 11.718 -5.314 -20.917 1.00 97.69 174 GLU A C 1
ATOM 1305 O O . GLU A 1 174 ? 10.624 -5.067 -20.406 1.00 97.69 174 GLU A O 1
ATOM 1310 N N . ARG A 1 175 ? 12.640 -6.063 -20.295 1.00 97.88 175 ARG A N 1
ATOM 1311 C CA . ARG A 1 175 ? 12.442 -6.599 -18.938 1.00 97.88 175 ARG A CA 1
ATOM 1312 C C . ARG A 1 175 ? 12.288 -5.490 -17.899 1.00 97.88 175 ARG A C 1
ATOM 1314 O O . ARG A 1 175 ? 11.309 -5.504 -17.159 1.00 97.88 175 ARG A O 1
ATOM 1321 N N . SER A 1 176 ? 13.177 -4.495 -17.900 1.00 97.38 176 SER A N 1
ATOM 1322 C CA . SER A 1 176 ? 13.085 -3.355 -16.975 1.00 97.38 176 SER A CA 1
ATOM 1323 C C . SER A 1 176 ? 11.782 -2.567 -17.139 1.00 97.38 176 SER A C 1
ATOM 1325 O O . SER A 1 176 ? 11.191 -2.134 -16.154 1.00 97.38 176 SER A O 1
ATOM 1327 N N . LEU A 1 177 ? 11.279 -2.411 -18.369 1.00 97.75 177 LEU A N 1
ATOM 1328 C CA . LEU A 1 177 ? 9.971 -1.794 -18.613 1.00 97.75 177 LEU A CA 1
ATOM 1329 C C . LEU A 1 177 ? 8.821 -2.606 -18.000 1.00 97.75 177 LEU A C 1
ATOM 1331 O O . LEU A 1 177 ? 7.898 -2.013 -17.437 1.00 97.75 177 LEU A O 1
ATOM 1335 N N . GLY A 1 178 ? 8.881 -3.938 -18.087 1.00 97.12 178 GLY A N 1
ATOM 1336 C CA . GLY A 1 178 ? 7.923 -4.832 -17.435 1.00 97.12 178 GLY A CA 1
ATOM 1337 C C . GLY A 1 178 ? 7.955 -4.719 -15.908 1.00 97.12 178 GLY A C 1
ATOM 1338 O O . GLY A 1 178 ? 6.905 -4.593 -15.279 1.00 97.12 178 GLY A O 1
ATOM 1339 N N . GLU A 1 179 ? 9.149 -4.682 -15.315 1.00 96.75 179 GLU A N 1
ATOM 1340 C CA . GLU A 1 179 ? 9.343 -4.502 -13.869 1.00 96.75 179 GLU A CA 1
ATOM 1341 C C . GLU A 1 179 ? 8.788 -3.156 -13.387 1.00 96.75 179 GLU A C 1
ATOM 1343 O O . GLU A 1 179 ? 8.003 -3.118 -12.438 1.00 96.75 179 GLU A O 1
ATOM 1348 N N . ILE A 1 180 ? 9.108 -2.059 -14.085 1.00 96.62 180 ILE A N 1
ATOM 1349 C CA . ILE A 1 180 ? 8.570 -0.725 -13.785 1.00 96.62 180 ILE A CA 1
ATOM 1350 C C . ILE A 1 180 ? 7.039 -0.735 -13.823 1.00 96.62 180 ILE A C 1
ATOM 1352 O O . ILE A 1 180 ? 6.393 -0.212 -12.914 1.00 96.62 180 ILE A O 1
ATOM 1356 N N . ALA A 1 181 ? 6.444 -1.330 -14.860 1.00 97.06 181 ALA A N 1
ATOM 1357 C CA . ALA A 1 181 ? 4.993 -1.408 -14.983 1.00 97.06 181 ALA A CA 1
ATOM 1358 C C . ALA A 1 181 ? 4.363 -2.196 -13.823 1.00 97.06 181 ALA A C 1
ATOM 1360 O O . ALA A 1 181 ? 3.352 -1.760 -13.270 1.00 97.06 181 ALA A O 1
ATOM 1361 N N . SER A 1 182 ? 4.979 -3.313 -13.422 1.00 96.25 182 SER A N 1
ATOM 1362 C CA . SER A 1 182 ? 4.518 -4.126 -12.294 1.00 96.25 182 SER A CA 1
ATOM 1363 C C . SER A 1 182 ? 4.589 -3.367 -10.967 1.00 96.25 182 SER A C 1
ATOM 1365 O O . SER A 1 182 ? 3.620 -3.387 -10.208 1.00 96.25 182 SER A O 1
ATOM 1367 N N . ILE A 1 183 ? 5.696 -2.665 -10.696 1.00 95.44 183 ILE A N 1
ATOM 1368 C CA . ILE A 1 183 ? 5.866 -1.864 -9.472 1.00 95.44 183 ILE A CA 1
ATOM 1369 C C . ILE A 1 183 ? 4.789 -0.777 -9.401 1.00 95.44 183 ILE A C 1
ATOM 1371 O O . ILE A 1 183 ? 4.079 -0.670 -8.403 1.00 95.44 183 ILE A O 1
ATOM 1375 N N . LEU A 1 184 ? 4.605 -0.007 -10.478 1.00 95.62 184 LEU A N 1
ATOM 1376 C CA . LEU A 1 184 ? 3.603 1.063 -10.512 1.00 95.62 184 LEU A CA 1
ATOM 1377 C C . LEU A 1 184 ? 2.175 0.530 -10.343 1.00 95.62 184 LEU A C 1
ATOM 1379 O O . LEU A 1 184 ? 1.368 1.140 -9.642 1.00 95.62 184 LEU A O 1
ATOM 1383 N N . ALA A 1 185 ? 1.855 -0.617 -10.946 1.00 96.69 185 ALA A N 1
ATOM 1384 C CA . ALA A 1 185 ? 0.552 -1.253 -10.773 1.00 96.69 185 ALA A CA 1
ATOM 1385 C C . ALA A 1 185 ? 0.318 -1.702 -9.322 1.00 96.69 185 ALA A C 1
ATOM 1387 O O . ALA A 1 185 ? -0.776 -1.512 -8.788 1.00 96.69 185 ALA A O 1
ATOM 1388 N N . GLN A 1 186 ? 1.340 -2.261 -8.667 1.00 96.25 186 GLN A N 1
ATOM 1389 C CA . GLN A 1 186 ? 1.254 -2.678 -7.270 1.00 96.25 186 GLN A CA 1
ATOM 1390 C C . GLN A 1 186 ? 1.039 -1.488 -6.326 1.00 96.25 186 GLN A C 1
ATOM 1392 O O . GLN A 1 186 ? 0.172 -1.564 -5.458 1.00 96.25 186 GLN A O 1
ATOM 1397 N N . LEU A 1 187 ? 1.768 -0.387 -6.522 1.00 95.94 187 LEU A N 1
ATOM 1398 C CA . LEU A 1 187 ? 1.628 0.818 -5.697 1.00 95.94 187 LEU A CA 1
ATOM 1399 C C . LEU A 1 187 ? 0.254 1.478 -5.861 1.00 95.94 187 LEU A C 1
ATOM 1401 O O . LEU A 1 187 ? -0.359 1.871 -4.872 1.00 95.94 187 LEU A O 1
ATOM 1405 N N . ARG A 1 188 ? -0.281 1.528 -7.088 1.00 97.12 188 ARG A N 1
ATOM 1406 C CA . ARG A 1 188 ? -1.650 2.014 -7.335 1.00 97.12 188 ARG A CA 1
ATOM 1407 C C . ARG A 1 188 ? -2.698 1.136 -6.662 1.00 97.12 188 ARG A C 1
ATOM 1409 O O . ARG A 1 188 ? -3.593 1.644 -6.001 1.00 97.12 188 ARG A O 1
ATOM 1416 N N . LYS A 1 189 ? -2.550 -0.188 -6.761 1.00 96.38 189 LYS A N 1
ATOM 1417 C CA . LYS A 1 189 ? -3.442 -1.121 -6.066 1.00 96.38 189 LYS A CA 1
ATOM 1418 C C . LYS A 1 189 ? -3.406 -0.907 -4.552 1.00 96.38 189 LYS A C 1
ATOM 1420 O O . LYS A 1 189 ? -4.451 -0.950 -3.913 1.00 96.38 189 LYS A O 1
ATOM 1425 N N . GLU A 1 190 ? -2.226 -0.699 -3.973 1.00 95.44 190 GLU A N 1
ATOM 1426 C CA . GLU A 1 190 ? -2.094 -0.398 -2.546 1.00 95.44 190 GLU A CA 1
ATOM 1427 C C . GLU A 1 190 ? -2.799 0.914 -2.176 1.00 95.44 190 GLU A C 1
ATOM 1429 O O . GLU A 1 190 ? -3.604 0.927 -1.243 1.00 95.44 190 GLU A O 1
ATOM 1434 N N . GLN A 1 191 ? -2.565 1.984 -2.939 1.00 97.62 191 GLN A N 1
ATOM 1435 C CA . GLN A 1 191 ? -3.263 3.261 -2.778 1.00 97.62 191 GLN A CA 1
ATOM 1436 C C . GLN A 1 191 ? -4.789 3.075 -2.773 1.00 97.62 191 GLN A C 1
ATOM 1438 O O . GLN A 1 191 ? -5.455 3.547 -1.849 1.00 97.62 191 GLN A O 1
ATOM 1443 N N . ASP A 1 192 ? -5.334 2.350 -3.752 1.00 97.38 192 ASP A N 1
ATOM 1444 C CA . ASP A 1 192 ? -6.774 2.101 -3.869 1.00 97.38 192 ASP A CA 1
ATOM 1445 C C . ASP A 1 192 ? -7.317 1.304 -2.674 1.00 97.38 192 ASP A C 1
ATOM 1447 O O . ASP A 1 192 ? -8.363 1.641 -2.116 1.00 97.38 192 ASP A O 1
ATOM 1451 N N . VAL A 1 193 ? -6.590 0.270 -2.232 1.00 96.62 193 VAL A N 1
ATOM 1452 C CA . VAL A 1 193 ? -6.978 -0.570 -1.087 1.00 96.62 193 VAL A CA 1
ATOM 1453 C C . VAL A 1 193 ? -7.058 0.249 0.201 1.00 96.62 193 VAL A C 1
ATOM 1455 O O . VAL A 1 193 ? -8.034 0.124 0.949 1.00 96.62 193 VAL A O 1
ATOM 1458 N N . TYR A 1 194 ? -6.067 1.099 0.476 1.00 96.62 194 TYR A N 1
ATOM 1459 C CA . TYR A 1 194 ? -6.075 1.924 1.684 1.00 96.62 194 TYR A CA 1
ATOM 1460 C C . TYR A 1 194 ? -7.091 3.064 1.612 1.00 96.62 194 TYR A C 1
ATOM 1462 O O . TYR A 1 194 ? -7.731 3.357 2.624 1.00 96.62 194 TYR A O 1
ATOM 1470 N N . ALA A 1 195 ? -7.302 3.664 0.438 1.00 97.56 195 ALA A N 1
ATOM 1471 C CA . ALA A 1 195 ? -8.351 4.662 0.240 1.00 97.56 195 ALA A CA 1
ATOM 1472 C C . ALA A 1 195 ? -9.751 4.067 0.477 1.00 97.56 195 ALA A C 1
ATOM 1474 O O . ALA A 1 195 ? -10.551 4.650 1.212 1.00 97.56 195 ALA A O 1
ATOM 1475 N N . ALA A 1 196 ? -10.023 2.880 -0.075 1.00 97.12 196 ALA A N 1
ATOM 1476 C CA . ALA A 1 196 ? -11.285 2.173 0.126 1.00 97.12 196 ALA A CA 1
ATOM 1477 C C . ALA A 1 196 ? -11.487 1.774 1.595 1.00 97.12 196 ALA A C 1
ATOM 1479 O O . ALA A 1 196 ? -12.542 2.047 2.167 1.00 97.12 196 ALA A O 1
ATOM 1480 N N . SER A 1 197 ? -10.453 1.212 2.231 1.00 95.12 197 SER A N 1
ATOM 1481 C CA . SER A 1 197 ? -10.505 0.821 3.646 1.00 95.12 197 SER A CA 1
ATOM 1482 C C . SER A 1 197 ? -10.769 2.025 4.554 1.00 95.12 197 SER A C 1
ATOM 1484 O O . SER A 1 197 ? -11.564 1.944 5.487 1.00 95.12 197 SER A O 1
ATOM 1486 N N . LEU A 1 198 ? -10.126 3.166 4.285 1.00 97.88 198 LEU A N 1
ATOM 1487 C CA . LEU A 1 198 ? -10.365 4.399 5.031 1.00 97.88 198 LEU A CA 1
ATOM 1488 C C . LEU A 1 198 ? -11.817 4.868 4.890 1.00 97.88 198 LEU A C 1
ATOM 1490 O O . LEU A 1 198 ? -12.446 5.188 5.900 1.00 97.88 198 LEU A O 1
ATOM 1494 N N . ALA A 1 199 ? -12.345 4.900 3.664 1.00 97.88 199 ALA A N 1
ATOM 1495 C CA . ALA A 1 199 ? -13.717 5.321 3.400 1.00 97.88 199 ALA A CA 1
ATOM 1496 C C . ALA A 1 199 ? -14.740 4.399 4.084 1.00 97.88 199 ALA A C 1
ATOM 1498 O O . ALA A 1 199 ? -15.690 4.884 4.701 1.00 97.88 199 ALA A O 1
ATOM 1499 N N . GLU A 1 200 ? -14.518 3.084 4.036 1.00 97.06 200 GLU A N 1
ATOM 1500 C CA . GLU A 1 200 ? -15.364 2.090 4.698 1.00 97.06 200 GLU A CA 1
ATOM 1501 C C . GLU A 1 200 ? -15.398 2.303 6.215 1.00 97.06 200 GLU A C 1
ATOM 1503 O O . GLU A 1 200 ? -16.474 2.455 6.795 1.00 97.06 200 GLU A O 1
ATOM 1508 N N . TRP A 1 201 ? -14.233 2.400 6.863 1.00 96.88 201 TRP A N 1
ATOM 1509 C CA . TRP A 1 201 ? -14.158 2.585 8.315 1.00 96.88 201 TRP A CA 1
ATOM 1510 C C . TRP A 1 201 ? -14.696 3.943 8.775 1.00 96.88 201 TRP A C 1
ATOM 1512 O O . TRP A 1 201 ? -15.327 4.033 9.831 1.00 96.88 201 TRP A O 1
ATOM 1522 N N . GLN A 1 202 ? -14.503 5.002 7.985 1.00 97.81 202 GLN A N 1
ATOM 1523 C CA . GLN A 1 202 ? -15.123 6.302 8.248 1.00 97.81 202 GLN A CA 1
ATOM 1524 C C . GLN A 1 202 ? -16.648 6.233 8.144 1.00 97.81 202 GLN A C 1
ATOM 1526 O O . GLN A 1 202 ? -17.339 6.738 9.029 1.00 97.81 202 GLN A O 1
ATOM 1531 N N . GLY A 1 203 ? -17.174 5.588 7.099 1.00 97.19 203 GLY A N 1
ATOM 1532 C CA . GLY A 1 203 ? -18.611 5.385 6.921 1.00 97.19 203 GLY A CA 1
ATOM 1533 C C . GLY A 1 203 ? -19.217 4.549 8.047 1.00 97.19 203 GLY A C 1
ATOM 1534 O O . GLY A 1 203 ? -20.274 4.888 8.579 1.00 97.19 203 GLY A O 1
ATOM 1535 N N . PHE A 1 204 ? -18.512 3.504 8.469 1.00 95.06 204 PHE A N 1
ATOM 1536 C CA . PHE A 1 204 ? -18.924 2.642 9.565 1.00 95.06 204 PHE A CA 1
ATOM 1537 C C . PHE A 1 204 ? -18.980 3.388 10.911 1.00 95.06 204 PHE A C 1
ATOM 1539 O O . PHE A 1 204 ? -20.003 3.335 11.594 1.00 95.06 204 PHE A O 1
ATOM 1546 N N . LEU A 1 205 ? -17.953 4.178 11.250 1.00 96.25 205 LEU A N 1
ATOM 1547 C CA . LEU A 1 205 ? -17.966 5.035 12.445 1.00 96.25 205 LEU A CA 1
ATOM 1548 C C . LEU A 1 205 ? -19.042 6.124 12.392 1.00 96.25 205 LEU A C 1
ATOM 1550 O O . LEU A 1 205 ? -19.658 6.439 13.409 1.00 96.25 205 LEU A O 1
ATOM 1554 N N . ALA A 1 206 ? -19.265 6.731 11.226 1.00 97.81 206 ALA A N 1
ATOM 1555 C CA . ALA A 1 206 ? -20.312 7.733 11.060 1.00 97.81 206 ALA A CA 1
ATOM 1556 C C . ALA A 1 206 ? -21.701 7.122 11.293 1.00 97.81 206 ALA A C 1
ATOM 1558 O O . ALA A 1 206 ? -22.526 7.716 11.988 1.00 97.81 206 ALA A O 1
ATOM 1559 N N . LYS A 1 207 ? -21.932 5.911 10.772 1.00 97.69 207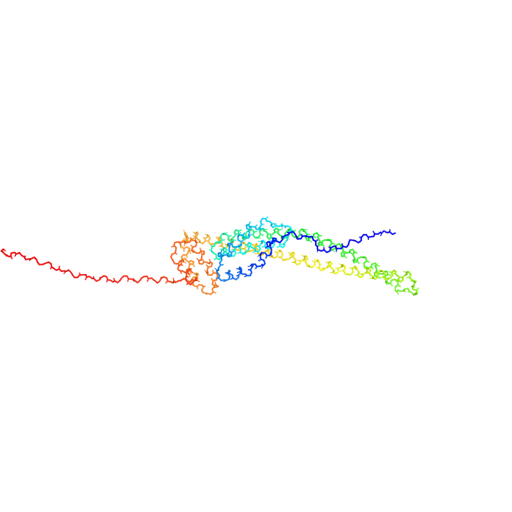 LYS A N 1
ATOM 1560 C CA . LYS A 1 207 ? -23.166 5.157 10.996 1.00 97.69 207 LYS A CA 1
ATOM 1561 C C . LYS A 1 207 ? -23.359 4.805 12.470 1.00 97.69 207 LYS A C 1
ATOM 1563 O O . LYS A 1 207 ? -24.439 5.047 12.991 1.00 97.69 207 LYS A O 1
ATOM 1568 N N . GLU A 1 208 ? -22.326 4.307 13.150 1.00 96.88 208 GLU A N 1
ATOM 1569 C CA . GLU A 1 208 ? -22.387 4.023 14.591 1.00 96.88 208 GLU A CA 1
ATOM 1570 C C . GLU A 1 208 ? -22.785 5.270 15.392 1.00 96.88 208 GLU A C 1
ATOM 1572 O O . GLU A 1 208 ? -23.692 5.215 16.218 1.00 96.88 208 GLU A O 1
ATOM 1577 N N . LYS A 1 209 ? -22.170 6.423 15.107 1.00 97.19 209 LYS A N 1
ATOM 1578 C CA . LYS A 1 209 ? -22.512 7.690 15.773 1.00 97.19 209 LYS A CA 1
ATOM 1579 C C . LYS A 1 209 ? -23.951 8.124 15.499 1.00 97.19 209 LYS A C 1
ATOM 1581 O O . LYS A 1 209 ? -24.620 8.610 16.408 1.00 97.19 209 LYS A O 1
ATOM 1586 N N . ALA A 1 210 ? -24.433 7.946 14.270 1.00 98.00 210 ALA A N 1
ATOM 1587 C CA . ALA A 1 210 ? -25.819 8.234 13.916 1.00 98.00 210 ALA A CA 1
ATOM 1588 C C . ALA A 1 210 ? -26.802 7.290 14.630 1.00 98.00 210 ALA A C 1
ATOM 1590 O O . ALA A 1 210 ? -27.841 7.740 15.110 1.00 98.00 210 ALA A O 1
ATOM 1591 N N . ASP A 1 211 ? -26.463 6.005 14.751 1.00 97.56 211 ASP A N 1
ATOM 1592 C CA . ASP A 1 211 ? -27.269 5.026 15.480 1.00 97.56 211 ASP A CA 1
ATOM 1593 C C . ASP A 1 211 ? -27.311 5.331 16.983 1.00 97.56 211 ASP A C 1
ATOM 1595 O O . ASP A 1 211 ? -28.395 5.326 17.562 1.00 97.56 211 ASP A O 1
ATOM 1599 N N . ILE A 1 212 ? -26.177 5.687 17.595 1.00 97.69 212 ILE A N 1
ATOM 1600 C CA . ILE A 1 212 ? -26.113 6.149 18.992 1.00 97.69 212 ILE A CA 1
ATOM 1601 C C . ILE A 1 212 ? -27.007 7.379 19.191 1.00 97.69 212 ILE A C 1
ATOM 1603 O O . ILE A 1 212 ? -27.804 7.421 20.128 1.00 97.69 212 ILE A O 1
ATOM 1607 N N . ALA A 1 213 ? -26.920 8.369 18.298 1.00 97.06 213 ALA A N 1
ATOM 1608 C CA . ALA A 1 213 ? -27.753 9.567 18.371 1.00 97.06 213 ALA A CA 1
ATOM 1609 C C . ALA A 1 213 ? -29.251 9.246 18.225 1.00 97.06 213 ALA A C 1
ATOM 1611 O O . ALA A 1 213 ? -30.077 9.858 18.899 1.00 97.06 213 ALA A O 1
ATOM 1612 N N . ARG A 1 214 ? -29.603 8.265 17.383 1.00 97.25 214 ARG A N 1
ATOM 1613 C CA . ARG A 1 214 ? -30.984 7.812 17.166 1.00 97.25 214 ARG A CA 1
ATOM 1614 C C . ARG A 1 214 ? -31.588 7.143 18.400 1.00 97.25 214 ARG A C 1
ATOM 1616 O O . ARG A 1 214 ? -32.762 7.367 18.677 1.00 97.25 214 ARG A O 1
ATOM 1623 N N . VAL A 1 215 ? -30.818 6.326 19.120 1.00 96.56 215 VAL A N 1
ATOM 1624 C CA . VAL A 1 215 ? -31.294 5.644 20.341 1.00 96.56 215 VAL A CA 1
ATOM 1625 C C . VAL A 1 215 ? -31.111 6.482 21.612 1.00 96.56 215 VAL A C 1
ATOM 1627 O O . VAL A 1 215 ? -31.693 6.165 22.645 1.00 96.56 215 VAL A O 1
ATOM 1630 N N . GLY A 1 216 ? -30.347 7.574 21.539 1.00 95.25 216 GLY A N 1
ATOM 1631 C CA . GLY A 1 216 ? -30.278 8.625 22.557 1.00 95.25 216 GLY A CA 1
ATOM 1632 C C . GLY A 1 216 ? -29.181 8.464 23.613 1.00 95.25 216 GLY A C 1
ATOM 1633 O O . GLY A 1 216 ? -28.921 9.414 24.351 1.00 95.25 216 GLY A O 1
ATOM 1634 N N . SER A 1 217 ? -28.506 7.313 23.694 1.00 96.25 217 SER A N 1
ATOM 1635 C CA . SER A 1 217 ? -27.359 7.114 24.592 1.00 96.25 217 SER A CA 1
ATOM 1636 C C . SER A 1 217 ? -26.457 5.955 24.156 1.00 96.25 217 SER A C 1
ATOM 1638 O O . SER A 1 217 ? -26.889 5.036 23.454 1.00 96.25 217 SER A O 1
ATOM 1640 N N . ASN A 1 218 ? -25.200 5.968 24.618 1.00 96.62 218 ASN A N 1
ATOM 1641 C CA . ASN A 1 218 ? -24.283 4.838 24.434 1.00 96.62 218 ASN A CA 1
ATOM 1642 C C . ASN A 1 218 ? -24.803 3.568 25.119 1.00 96.62 218 ASN A C 1
ATOM 1644 O O . ASN A 1 218 ? -24.689 2.494 24.544 1.00 96.62 218 ASN A O 1
ATOM 1648 N N . GLU A 1 219 ? -25.388 3.684 26.313 1.00 96.88 219 GLU A N 1
ATOM 1649 C CA . GLU A 1 219 ? -25.937 2.551 27.073 1.00 96.88 219 GLU A CA 1
ATOM 1650 C C . GLU A 1 219 ? -27.053 1.837 26.293 1.00 96.88 219 GLU A C 1
ATOM 1652 O O . GLU A 1 219 ? -27.034 0.613 26.145 1.00 96.88 219 GLU A O 1
ATOM 1657 N N . ALA A 1 220 ? -27.998 2.599 25.728 1.00 96.44 220 ALA A N 1
ATOM 1658 C CA . ALA A 1 220 ? -29.090 2.047 24.928 1.00 96.44 220 ALA A CA 1
ATOM 1659 C C . ALA A 1 220 ? -28.564 1.370 23.654 1.00 96.44 220 ALA A C 1
ATOM 1661 O O . ALA A 1 220 ? -28.954 0.243 23.342 1.00 96.44 220 ALA A O 1
ATOM 1662 N N . TYR A 1 221 ? -27.622 2.020 22.962 1.00 97.44 221 TYR A N 1
ATOM 1663 C CA . TYR A 1 221 ? -26.966 1.456 21.783 1.00 97.44 221 TYR A CA 1
ATOM 1664 C C . TYR A 1 221 ? -26.222 0.156 22.104 1.00 97.44 221 TYR A C 1
ATOM 1666 O O . TYR A 1 221 ? -26.379 -0.840 21.399 1.00 97.44 221 TYR A O 1
ATOM 1674 N N . VAL A 1 222 ? -25.428 0.150 23.179 1.00 97.25 222 VAL A N 1
ATOM 1675 C CA . VAL A 1 222 ? -24.657 -1.020 23.606 1.00 97.25 222 VAL A CA 1
ATOM 1676 C C . VAL A 1 222 ? -25.584 -2.164 23.982 1.00 97.25 222 VAL A C 1
ATOM 1678 O O . VAL A 1 222 ? -25.331 -3.285 23.557 1.00 97.25 222 VAL A O 1
ATOM 1681 N N . THR A 1 223 ? -26.674 -1.893 24.698 1.00 95.94 223 THR A N 1
ATOM 1682 C CA . THR A 1 223 ? -27.664 -2.913 25.064 1.00 95.94 223 THR A CA 1
ATOM 1683 C C . THR A 1 223 ? -28.279 -3.565 23.823 1.00 95.94 223 THR A C 1
ATOM 1685 O O . THR A 1 223 ? -28.287 -4.789 23.717 1.00 95.94 223 THR A O 1
ATOM 1688 N N . GLU A 1 224 ? -28.724 -2.770 22.842 1.00 95.00 224 GLU A N 1
ATOM 1689 C CA . GLU A 1 224 ? -29.300 -3.293 21.594 1.00 95.00 224 GLU A CA 1
ATOM 1690 C C . GLU A 1 224 ? -28.272 -4.100 20.782 1.00 95.00 224 GLU A C 1
ATOM 1692 O O . GLU A 1 224 ? -28.557 -5.198 20.293 1.00 95.00 224 GLU A O 1
ATOM 1697 N N . LYS A 1 225 ? -27.053 -3.570 20.633 1.00 94.94 225 LYS A N 1
ATOM 1698 C CA . LYS A 1 225 ? -26.006 -4.197 19.818 1.00 94.94 225 LYS A CA 1
ATOM 1699 C C . LYS A 1 225 ? -25.416 -5.437 20.456 1.00 94.94 225 LYS A C 1
ATOM 1701 O O . LYS A 1 225 ? -25.047 -6.361 19.737 1.00 94.94 225 LYS A O 1
ATOM 1706 N N . LEU A 1 226 ? -25.330 -5.479 21.779 1.00 95.06 226 LEU A N 1
ATOM 1707 C CA . LEU A 1 226 ? -24.809 -6.634 22.491 1.00 95.06 226 LEU A CA 1
ATOM 1708 C C . LEU A 1 226 ? -25.662 -7.877 22.220 1.00 95.06 226 LEU A C 1
ATOM 1710 O O . LEU A 1 226 ? -25.106 -8.942 21.967 1.00 95.06 226 LEU A O 1
ATOM 1714 N N . GLU A 1 227 ? -26.988 -7.739 22.192 1.00 92.94 227 GLU A N 1
ATOM 1715 C CA . GLU A 1 227 ? -27.892 -8.846 21.858 1.00 92.94 227 GLU A CA 1
ATOM 1716 C C . GLU A 1 227 ? -27.721 -9.315 20.406 1.00 92.94 227 GLU A C 1
ATOM 1718 O O . GLU A 1 227 ? -27.694 -10.518 20.143 1.00 92.94 227 GLU A O 1
ATOM 1723 N N . GLN A 1 228 ? -27.495 -8.387 19.469 1.00 90.81 228 GLN A N 1
ATOM 1724 C CA . GLN A 1 228 ? -27.184 -8.730 18.075 1.00 90.81 228 GLN A CA 1
ATOM 1725 C C . GLN A 1 228 ? -25.872 -9.529 17.968 1.00 90.81 228 GLN A C 1
ATOM 1727 O O . GLN A 1 228 ? -25.837 -10.567 17.315 1.00 90.81 228 GLN A O 1
ATOM 1732 N N . VAL A 1 229 ? -24.801 -9.088 18.639 1.00 90.44 229 VAL A N 1
ATOM 1733 C CA . VAL A 1 229 ? -23.475 -9.737 18.567 1.00 90.44 229 VAL A CA 1
ATOM 1734 C C . VAL A 1 229 ? -23.438 -11.076 19.320 1.00 90.44 229 VAL A C 1
ATOM 1736 O O . VAL A 1 229 ? -22.707 -11.989 18.925 1.00 90.44 229 VAL A O 1
ATOM 1739 N N . LYS A 1 230 ? -24.227 -11.227 20.391 1.00 89.56 230 LYS A N 1
ATOM 1740 C CA . LYS A 1 230 ? -24.422 -12.517 21.072 1.00 89.56 230 LYS A CA 1
ATOM 1741 C C . LYS A 1 230 ? -25.079 -13.542 20.150 1.00 89.56 230 LYS A C 1
ATOM 1743 O O . LYS A 1 230 ? -24.625 -14.676 20.126 1.00 89.56 230 LYS A O 1
ATOM 1748 N N . GLY A 1 231 ? -26.104 -13.135 19.398 1.00 86.69 231 GLY A N 1
ATOM 1749 C CA . GLY A 1 231 ? -26.833 -14.016 18.480 1.00 86.69 231 GLY A CA 1
ATOM 1750 C C . GLY A 1 231 ? -26.082 -14.371 17.192 1.00 86.69 231 GLY A C 1
ATOM 1751 O O . GLY A 1 231 ? -26.464 -15.321 16.512 1.00 86.69 231 GLY A O 1
ATOM 1752 N N . ASP A 1 232 ? -25.017 -13.642 16.850 1.00 86.69 232 ASP A N 1
ATOM 1753 C CA . ASP A 1 232 ? -24.250 -13.843 15.615 1.00 86.69 232 ASP A CA 1
ATOM 1754 C C . ASP A 1 232 ? -23.079 -14.831 15.809 1.00 86.69 232 ASP A C 1
ATOM 1756 O O . ASP A 1 232 ? -21.901 -14.509 15.628 1.00 86.69 232 ASP A O 1
ATOM 1760 N N . ASP A 1 233 ? -23.399 -16.064 16.214 1.00 82.50 233 ASP A N 1
ATOM 1761 C CA . ASP A 1 233 ? -22.411 -17.130 16.455 1.00 82.50 233 ASP A CA 1
ATOM 1762 C C . ASP A 1 233 ? -21.711 -17.627 15.178 1.00 82.50 233 ASP A C 1
ATOM 1764 O O . ASP A 1 233 ? -20.665 -18.273 15.256 1.00 82.50 233 ASP A O 1
ATOM 1768 N N . ALA A 1 234 ? -22.249 -17.298 14.000 1.00 88.44 234 ALA A N 1
ATOM 1769 C CA . ALA A 1 234 ? -21.641 -17.621 12.711 1.00 88.44 234 ALA A CA 1
ATOM 1770 C C . ALA A 1 234 ? -20.421 -16.739 12.385 1.00 88.44 234 ALA A C 1
ATOM 1772 O O . ALA A 1 234 ? -19.640 -17.071 11.488 1.00 88.44 234 ALA A O 1
ATOM 1773 N N . LYS A 1 235 ? -20.244 -15.611 13.086 1.00 86.06 235 LYS A N 1
ATOM 1774 C CA . LYS A 1 235 ? -19.124 -14.696 12.850 1.00 86.06 235 LYS A CA 1
ATOM 1775 C C . LYS A 1 235 ? -17.806 -15.241 13.394 1.00 86.06 235 LYS A C 1
ATOM 1777 O O . LYS A 1 235 ? -17.783 -15.828 14.480 1.00 86.06 235 LYS A O 1
ATOM 1782 N N . PRO A 1 236 ? -16.676 -14.969 12.712 1.00 86.88 236 PRO A N 1
ATOM 1783 C CA . PRO A 1 236 ? -15.357 -15.295 13.236 1.00 86.88 236 PRO A CA 1
ATOM 1784 C C . PRO A 1 236 ? -15.137 -14.710 14.636 1.00 86.88 236 PRO A C 1
ATOM 1786 O O . PRO A 1 236 ? -15.465 -13.550 14.898 1.00 86.88 236 PRO A O 1
ATOM 1789 N N . LEU A 1 237 ? -14.505 -15.487 15.523 1.00 84.06 237 LEU A N 1
ATOM 1790 C CA . LEU A 1 237 ? -14.217 -15.077 16.904 1.00 84.06 237 LEU A CA 1
ATOM 1791 C C . LEU A 1 237 ? -13.505 -13.716 16.978 1.00 84.06 237 LEU A C 1
ATOM 1793 O O . LEU A 1 237 ? -13.826 -12.897 17.834 1.00 84.06 237 LEU A O 1
ATOM 1797 N N . ALA A 1 238 ? -12.569 -13.455 16.064 1.00 83.56 238 ALA A N 1
ATOM 1798 C CA . ALA A 1 238 ? -11.835 -12.195 16.002 1.00 83.56 238 ALA A CA 1
ATOM 1799 C C . ALA A 1 238 ? -12.757 -10.978 15.790 1.00 83.56 238 ALA A C 1
ATOM 1801 O O . ALA A 1 238 ? -12.600 -9.965 16.472 1.00 83.56 238 ALA A O 1
ATOM 1802 N N . GLU A 1 239 ? -13.751 -11.088 14.903 1.00 86.94 239 GLU A N 1
ATOM 1803 C CA . GLU A 1 239 ? -14.733 -10.023 14.664 1.00 86.94 239 GLU A CA 1
ATOM 1804 C C . GLU A 1 239 ? -15.610 -9.804 15.898 1.00 86.94 239 GLU A C 1
ATOM 1806 O O . GLU A 1 239 ? -15.790 -8.669 16.343 1.00 86.94 239 GLU A O 1
ATOM 1811 N N . ARG A 1 240 ? -16.090 -10.894 16.509 1.00 90.00 240 ARG A N 1
ATOM 1812 C CA . ARG A 1 240 ? -16.898 -10.835 17.736 1.00 90.00 240 ARG A CA 1
ATOM 1813 C C . ARG A 1 240 ? -16.127 -10.189 18.887 1.00 90.00 240 ARG A C 1
ATOM 1815 O O . ARG A 1 240 ? -16.676 -9.338 19.582 1.00 90.00 240 ARG A O 1
ATOM 1822 N N . LEU A 1 241 ? -14.847 -10.529 19.053 1.00 89.81 241 LEU A N 1
ATOM 1823 C CA . LEU A 1 241 ? -13.958 -9.921 20.048 1.00 89.81 241 LEU A CA 1
ATOM 1824 C C . LEU A 1 241 ? -13.750 -8.424 19.798 1.00 89.81 241 LEU A C 1
ATOM 1826 O O . LEU A 1 241 ? -13.826 -7.638 20.743 1.00 89.81 241 LEU A O 1
ATOM 1830 N N . ALA A 1 242 ? -13.501 -8.022 18.549 1.00 92.31 242 ALA A N 1
ATOM 1831 C CA . ALA A 1 242 ? -13.323 -6.617 18.185 1.00 92.31 242 ALA A CA 1
ATOM 1832 C C . ALA A 1 242 ? -14.575 -5.787 18.517 1.00 92.31 242 ALA A C 1
ATOM 1834 O O . ALA A 1 242 ? -14.472 -4.731 19.147 1.00 92.31 242 ALA A O 1
ATOM 1835 N N . TYR A 1 243 ? -15.759 -6.297 18.166 1.00 93.50 243 TYR A N 1
ATOM 1836 C CA . TYR A 1 243 ? -17.036 -5.665 18.500 1.00 93.50 243 TYR A CA 1
ATOM 1837 C C . TYR A 1 243 ? -17.308 -5.648 20.005 1.00 93.50 243 TYR A C 1
ATOM 1839 O O . TYR A 1 243 ? -17.650 -4.599 20.541 1.00 93.50 243 TY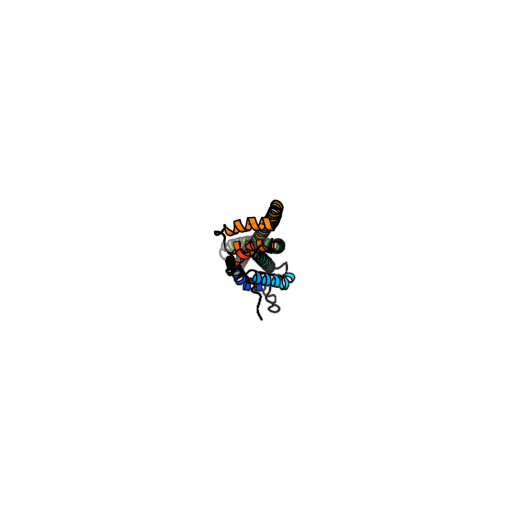R A O 1
ATOM 1847 N N . ALA A 1 244 ? -17.113 -6.759 20.718 1.00 94.31 244 ALA A N 1
ATOM 1848 C CA . ALA A 1 244 ? -17.308 -6.808 22.168 1.00 94.31 244 ALA A CA 1
ATOM 1849 C C . ALA A 1 244 ? -16.434 -5.768 22.889 1.00 94.31 244 ALA A C 1
ATOM 1851 O O . ALA A 1 244 ? -16.915 -5.029 23.749 1.00 94.31 244 ALA A O 1
ATOM 1852 N N . ARG A 1 245 ? -15.162 -5.645 22.487 1.00 95.56 245 ARG A N 1
ATOM 1853 C CA . ARG A 1 245 ? -14.246 -4.619 23.007 1.00 95.56 245 ARG A CA 1
ATOM 1854 C C . ARG A 1 245 ? -14.716 -3.207 22.661 1.00 95.56 245 ARG A C 1
ATOM 1856 O O . ARG A 1 245 ? -14.634 -2.332 23.520 1.00 95.56 245 ARG A O 1
ATOM 1863 N N . ARG A 1 246 ? -15.245 -2.972 21.452 1.00 96.81 246 ARG A N 1
ATOM 1864 C CA . ARG A 1 246 ? -15.854 -1.681 21.092 1.00 96.81 246 ARG A CA 1
ATOM 1865 C C . ARG A 1 246 ? -17.025 -1.336 22.005 1.00 96.81 246 ARG A C 1
ATOM 1867 O O . ARG A 1 246 ? -17.050 -0.234 22.543 1.00 96.81 246 ARG A O 1
ATOM 1874 N N . LEU A 1 247 ? -17.959 -2.264 22.206 1.00 96.94 247 LEU A N 1
ATOM 1875 C CA . LEU A 1 247 ? -19.141 -2.043 23.041 1.00 96.94 247 LEU A CA 1
ATOM 1876 C C . LEU A 1 247 ? -18.751 -1.701 24.485 1.00 96.94 247 LEU A C 1
ATOM 1878 O O . LEU A 1 247 ? -19.257 -0.730 25.039 1.00 96.94 247 LEU A O 1
ATOM 1882 N N . VAL A 1 248 ? -17.770 -2.410 25.055 1.00 96.94 248 VAL A N 1
ATOM 1883 C CA . VAL A 1 248 ? -17.222 -2.100 26.389 1.00 96.94 248 VAL A CA 1
ATOM 1884 C C . VAL A 1 248 ? -16.535 -0.728 26.435 1.00 96.94 248 VAL A C 1
ATOM 1886 O O . VAL A 1 248 ? -16.520 -0.088 27.480 1.00 96.94 248 VAL A O 1
ATOM 1889 N N . ARG A 1 249 ? -15.961 -0.236 25.332 1.00 96.75 249 ARG A N 1
ATOM 1890 C CA . ARG A 1 249 ? -15.380 1.119 25.289 1.00 96.75 249 ARG A CA 1
ATOM 1891 C C . ARG A 1 249 ? -16.433 2.214 25.170 1.00 96.75 249 ARG A C 1
ATOM 1893 O O . ARG A 1 249 ? -16.223 3.291 25.719 1.00 96.75 249 ARG A O 1
ATOM 1900 N N . LEU A 1 250 ? -17.532 1.952 24.464 1.00 96.94 250 LEU A N 1
ATOM 1901 C CA . LEU A 1 250 ? -18.658 2.882 24.358 1.00 96.94 250 LEU A CA 1
ATOM 1902 C C . LEU A 1 250 ? -19.416 3.012 25.681 1.00 96.94 250 LEU A C 1
ATOM 1904 O O . LEU A 1 250 ? -19.799 4.122 26.053 1.00 96.94 250 LEU A O 1
ATOM 1908 N N . ASP A 1 251 ? -19.590 1.894 26.387 1.00 96.94 251 ASP A N 1
ATOM 1909 C CA . ASP A 1 251 ? -20.169 1.838 27.727 1.00 96.94 251 ASP A CA 1
ATOM 1910 C C . ASP A 1 251 ? -19.292 0.999 28.683 1.00 96.94 251 ASP A C 1
ATOM 1912 O O . ASP A 1 251 ? -19.492 -0.211 28.849 1.00 96.94 251 ASP A O 1
ATOM 1916 N N . PRO A 1 252 ? -18.323 1.643 29.362 1.00 95.75 252 PRO A N 1
ATOM 1917 C CA . PRO A 1 252 ? -17.438 0.973 30.311 1.00 95.75 252 PRO A CA 1
ATOM 1918 C C . PRO A 1 252 ? -18.117 0.497 31.596 1.00 95.75 252 PRO A C 1
ATOM 1920 O O . PRO A 1 252 ? -17.485 -0.237 32.364 1.00 95.75 252 PRO A O 1
ATOM 1923 N N . VAL A 1 253 ? -19.352 0.917 31.890 1.00 95.56 253 VAL A N 1
ATOM 1924 C CA . VAL A 1 253 ? -20.069 0.494 33.104 1.00 95.56 253 VAL A CA 1
ATOM 1925 C C . VAL A 1 253 ? -20.979 -0.710 32.856 1.00 95.56 253 VAL A C 1
ATOM 1927 O O . VAL A 1 253 ? -21.320 -1.393 33.822 1.00 95.56 253 VAL A O 1
ATOM 1930 N N . SER A 1 254 ? -21.260 -1.056 31.593 1.00 95.06 254 SER A N 1
ATOM 1931 C CA . SER A 1 254 ? -22.037 -2.241 31.212 1.00 95.06 254 SER A CA 1
ATOM 1932 C C . SER A 1 254 ? -21.464 -3.541 31.795 1.00 95.06 254 SER A C 1
ATOM 1934 O O . SER A 1 254 ? -20.414 -4.042 31.374 1.00 95.06 254 SER A O 1
ATOM 1936 N N . ALA A 1 255 ? -22.175 -4.126 32.764 1.00 94.62 255 ALA A N 1
ATOM 1937 C CA . ALA A 1 255 ? -21.825 -5.428 33.330 1.00 94.62 255 ALA A CA 1
ATOM 1938 C C . ALA A 1 255 ? -21.986 -6.553 32.296 1.00 94.62 255 ALA A C 1
ATOM 1940 O O . ALA A 1 255 ? -21.143 -7.447 32.216 1.00 94.62 255 ALA A O 1
ATOM 1941 N N . ASP A 1 256 ? -23.028 -6.483 31.468 1.00 94.06 256 ASP A N 1
ATOM 1942 C CA . ASP A 1 256 ? -23.312 -7.503 30.460 1.00 94.06 256 ASP A CA 1
ATOM 1943 C C . ASP A 1 256 ? -22.301 -7.471 29.311 1.00 94.06 256 ASP A C 1
ATOM 1945 O O . ASP A 1 256 ? -21.859 -8.531 28.865 1.00 94.06 256 ASP A O 1
ATOM 1949 N N . GLY A 1 257 ? -21.854 -6.282 28.889 1.00 94.56 257 GLY A N 1
ATOM 1950 C CA . GLY A 1 257 ? -20.772 -6.146 27.911 1.00 94.56 257 GLY A CA 1
ATOM 1951 C C . GLY A 1 257 ? -19.463 -6.765 28.409 1.00 94.56 257 GLY A C 1
ATOM 1952 O O . GLY A 1 257 ? -18.807 -7.511 27.679 1.00 94.56 257 GLY A O 1
ATOM 1953 N N . LYS A 1 258 ? -19.110 -6.531 29.682 1.00 95.19 258 LYS A N 1
ATOM 1954 C CA . LYS A 1 258 ? -17.922 -7.133 30.314 1.00 95.19 258 LYS A CA 1
ATOM 1955 C C . LYS A 1 258 ? -18.024 -8.652 30.420 1.00 95.19 258 LYS A C 1
ATOM 1957 O O . LYS A 1 258 ? -17.057 -9.334 30.097 1.00 95.19 258 LYS A O 1
ATOM 1962 N N . ARG A 1 259 ? -19.179 -9.182 30.835 1.00 94.94 259 ARG A N 1
ATOM 1963 C CA . ARG A 1 259 ? -19.427 -10.633 30.911 1.00 94.94 259 ARG A CA 1
ATOM 1964 C C . ARG A 1 259 ? -19.327 -11.295 29.544 1.00 94.94 259 ARG A C 1
ATOM 1966 O O . ARG A 1 259 ? -18.678 -12.327 29.418 1.00 94.94 259 ARG A O 1
ATOM 1973 N N . PHE A 1 260 ? -19.916 -10.684 28.519 1.00 94.00 260 PHE A N 1
ATOM 1974 C CA . PHE A 1 260 ? -19.832 -11.195 27.155 1.00 94.00 260 PHE A CA 1
ATOM 1975 C C . PHE A 1 260 ? -18.386 -11.228 26.648 1.00 94.00 260 PHE A C 1
ATOM 1977 O O . PHE A 1 260 ? -17.932 -12.253 26.143 1.00 94.00 260 PHE A O 1
ATOM 1984 N N . LEU A 1 261 ? -17.634 -10.139 26.842 1.00 93.94 261 LEU A N 1
ATOM 1985 C CA . LEU A 1 261 ? -16.217 -10.098 26.488 1.00 93.94 261 LEU A CA 1
ATOM 1986 C C . LEU A 1 261 ? -15.409 -11.159 27.252 1.00 93.94 261 LEU A C 1
ATOM 1988 O O . LEU A 1 261 ? -14.598 -11.851 26.638 1.00 93.94 261 LEU A O 1
ATOM 1992 N N . ALA A 1 262 ? -15.651 -11.317 28.558 1.00 92.31 262 ALA A N 1
ATOM 1993 C CA . ALA A 1 262 ? -15.010 -12.346 29.371 1.00 92.31 262 ALA A CA 1
ATOM 1994 C C . ALA A 1 262 ? -15.277 -13.745 28.798 1.00 92.31 262 ALA A C 1
ATOM 1996 O O . ALA A 1 262 ? -14.315 -14.467 28.535 1.00 92.31 262 ALA A O 1
ATOM 1997 N N . GLY A 1 263 ? -16.536 -14.066 28.479 1.00 91.31 263 GLY A N 1
ATOM 1998 C CA . GLY A 1 263 ? -16.925 -15.337 27.864 1.00 91.31 263 GLY A CA 1
ATOM 1999 C C . GLY A 1 263 ? -16.214 -15.611 26.535 1.00 91.31 263 GLY A C 1
ATOM 2000 O O . GLY A 1 263 ? -15.696 -16.706 26.335 1.00 91.31 263 GLY A O 1
ATOM 2001 N N . LEU A 1 264 ? -16.082 -14.606 25.660 1.00 89.19 264 LEU A N 1
ATOM 2002 C CA . LEU A 1 264 ? -15.334 -14.749 24.400 1.00 89.19 264 LEU A CA 1
ATOM 2003 C C . LEU A 1 264 ? -13.826 -14.959 24.604 1.00 89.19 264 LEU A C 1
ATOM 2005 O O . LEU A 1 264 ? -13.166 -15.556 23.757 1.00 89.19 264 LEU A O 1
ATOM 2009 N N . THR A 1 265 ? -13.265 -14.449 25.702 1.00 87.44 265 THR A N 1
ATOM 2010 C CA . THR A 1 265 ? -11.841 -14.618 26.045 1.00 87.44 265 THR A CA 1
ATOM 2011 C C . THR A 1 265 ? -11.559 -15.834 26.932 1.00 87.44 265 THR A C 1
ATOM 2013 O O . THR A 1 265 ? -10.404 -16.065 27.282 1.00 87.44 265 THR A O 1
ATOM 2016 N N . GLY A 1 266 ? -12.586 -16.614 27.290 1.00 80.50 266 GLY A N 1
ATOM 2017 C CA . GLY A 1 266 ? -12.463 -17.761 28.194 1.00 80.50 266 GLY A CA 1
ATOM 2018 C C . GLY A 1 266 ? -12.284 -17.387 29.671 1.00 80.50 266 GLY A C 1
ATOM 2019 O O . GLY A 1 266 ? -11.832 -18.216 30.456 1.00 80.50 266 GLY A O 1
ATOM 2020 N N . GLY A 1 267 ? -12.609 -16.150 30.058 1.00 67.81 267 GLY A N 1
ATOM 2021 C CA . GLY A 1 267 ? -12.691 -15.745 31.460 1.00 67.81 267 GLY A CA 1
ATOM 2022 C C . GLY A 1 267 ? -13.880 -16.421 32.142 1.00 67.81 267 GLY A C 1
ATOM 2023 O O . GLY A 1 267 ? -14.952 -16.513 31.546 1.00 67.81 267 GLY A O 1
ATOM 2024 N N . GLU A 1 268 ? -13.687 -16.912 33.371 1.00 50.28 268 GLU A N 1
ATOM 2025 C CA . GLU A 1 268 ? -14.735 -17.603 34.130 1.00 50.28 268 GLU A CA 1
ATOM 2026 C C . GLU A 1 268 ? -16.005 -16.744 34.230 1.00 50.28 268 GLU A C 1
ATOM 2028 O O . GLU A 1 268 ? -15.963 -15.587 34.657 1.00 50.28 268 GLU A O 1
ATOM 2033 N N . GLU A 1 269 ? -17.150 -17.322 33.853 1.00 46.69 269 GLU A N 1
ATOM 2034 C CA . GLU A 1 269 ? -18.451 -16.761 34.204 1.00 46.69 269 GLU A CA 1
ATOM 2035 C C . GLU A 1 269 ? -18.539 -16.683 35.729 1.00 46.69 269 GLU A C 1
ATOM 2037 O O . GLU A 1 269 ? -18.614 -17.704 36.419 1.00 46.69 269 GLU A O 1
ATOM 2042 N N . GLU A 1 270 ? -18.550 -15.467 36.269 1.00 43.25 270 GLU A N 1
ATOM 2043 C CA . GLU A 1 270 ? -18.873 -15.241 37.670 1.00 43.25 270 GLU A CA 1
ATOM 2044 C C . GLU A 1 270 ? -20.327 -15.695 37.882 1.00 43.25 270 GLU A C 1
ATOM 2046 O O . GLU A 1 270 ? -21.284 -14.980 37.560 1.00 43.25 270 GLU A O 1
ATOM 2051 N N . LYS A 1 271 ? -20.498 -16.946 38.337 1.00 37.44 271 LYS A N 1
ATOM 2052 C CA . LYS A 1 271 ? -21.810 -17.534 38.625 1.00 37.44 271 LYS A CA 1
ATOM 2053 C C . LYS A 1 271 ? -22.585 -16.558 39.511 1.00 37.44 271 LYS A C 1
ATOM 2055 O O . LYS A 1 271 ? -22.049 -16.143 40.542 1.00 37.44 271 LYS A O 1
ATOM 2060 N N . PRO A 1 272 ? -23.836 -16.203 39.164 1.00 42.38 272 PRO A N 1
ATOM 2061 C CA . PRO A 1 272 ? -24.617 -15.295 39.986 1.00 42.38 272 PRO A CA 1
ATOM 2062 C C . PRO A 1 272 ? -24.691 -15.856 41.406 1.00 42.38 272 PRO A C 1
ATOM 2064 O O . PRO A 1 272 ? -25.042 -17.024 41.599 1.00 42.38 272 PRO A O 1
ATOM 2067 N N . ALA A 1 273 ? -24.313 -15.027 42.385 1.00 44.31 273 ALA A N 1
ATOM 2068 C CA . ALA A 1 273 ? -24.313 -15.401 43.791 1.00 44.31 273 ALA A CA 1
ATOM 2069 C C . ALA A 1 273 ? -25.662 -16.054 44.152 1.00 44.31 273 ALA A C 1
ATOM 2071 O O . ALA A 1 273 ? -26.717 -15.525 43.776 1.00 44.31 273 ALA A O 1
ATOM 2072 N N . PRO A 1 274 ? -25.659 -17.209 44.845 1.00 44.62 274 PRO A N 1
ATOM 2073 C CA . PRO A 1 274 ? -26.892 -17.902 45.180 1.00 44.62 274 PRO A CA 1
ATOM 2074 C C . PRO A 1 274 ? -27.796 -16.955 45.973 1.00 44.62 274 PRO A C 1
ATOM 2076 O O . PRO A 1 274 ? -27.352 -16.324 46.935 1.00 44.62 274 PRO A O 1
ATOM 2079 N N . LYS A 1 275 ? -29.064 -16.839 45.546 1.00 44.25 275 LYS A N 1
ATOM 2080 C CA . LYS A 1 275 ? -30.080 -16.027 46.232 1.00 44.25 275 LYS A CA 1
ATOM 2081 C C . LYS A 1 275 ? -30.020 -16.312 47.740 1.00 44.25 275 LYS A C 1
ATOM 2083 O O . LYS A 1 275 ? -30.012 -17.489 48.112 1.00 44.25 275 LYS A O 1
ATOM 2088 N N . PRO A 1 276 ? -30.006 -15.282 48.606 1.00 43.19 276 PRO A N 1
ATOM 2089 C CA . PRO A 1 276 ? -29.969 -15.499 50.043 1.00 43.19 276 PRO A CA 1
ATOM 2090 C C . PRO A 1 276 ? -31.174 -16.347 50.456 1.00 43.19 276 PRO A C 1
ATOM 2092 O O . PRO A 1 276 ? -32.320 -16.036 50.121 1.00 43.19 276 PRO A O 1
ATOM 2095 N N . ALA A 1 277 ? -30.895 -17.451 51.149 1.00 51.50 277 ALA A N 1
ATOM 2096 C CA . ALA A 1 277 ? -31.918 -18.346 51.665 1.00 51.50 277 ALA A CA 1
ATOM 2097 C C . ALA A 1 277 ? -32.893 -17.565 52.571 1.00 51.50 277 ALA A C 1
ATOM 2099 O O . ALA A 1 277 ? -32.461 -16.689 53.328 1.00 51.50 277 ALA A O 1
ATOM 2100 N N . PRO A 1 278 ? -34.205 -17.863 52.525 1.00 44.72 278 PRO A N 1
ATOM 2101 C CA . PRO A 1 278 ? -35.194 -17.134 53.306 1.00 44.72 278 PRO A CA 1
ATOM 2102 C C . PRO A 1 278 ? -34.889 -17.257 54.803 1.00 44.72 278 PRO A C 1
ATOM 2104 O O . PRO A 1 278 ? -34.732 -18.357 55.339 1.00 44.72 278 PRO A O 1
ATOM 2107 N N . ALA A 1 279 ? -34.806 -16.108 55.475 1.00 49.41 279 ALA A N 1
ATOM 2108 C CA . ALA A 1 279 ? -34.489 -16.009 56.892 1.00 49.41 279 ALA A CA 1
ATOM 2109 C C . ALA A 1 279 ? -35.440 -16.876 57.738 1.00 49.41 279 ALA A C 1
ATOM 2111 O O . ALA A 1 279 ? -36.654 -16.650 57.785 1.00 49.41 279 ALA A O 1
ATOM 2112 N N . ARG A 1 280 ? -34.881 -17.863 58.450 1.00 45.28 280 ARG A N 1
ATOM 2113 C CA . ARG A 1 280 ? -35.601 -18.610 59.489 1.00 45.28 280 ARG A CA 1
ATOM 2114 C C . ARG A 1 280 ? -36.039 -17.631 60.581 1.00 45.28 280 ARG A C 1
ATOM 2116 O O . ARG A 1 280 ? -35.209 -17.080 61.299 1.00 45.28 280 ARG A O 1
ATOM 2123 N N . LYS A 1 281 ? -37.352 -17.438 60.729 1.00 42.09 281 LYS A N 1
ATOM 2124 C CA . LYS A 1 281 ? -37.947 -16.677 61.837 1.00 42.09 281 LYS A CA 1
ATOM 2125 C C . LYS A 1 281 ? -37.542 -17.305 63.177 1.00 42.09 281 LYS A C 1
ATOM 2127 O O . LYS A 1 281 ? -37.935 -18.432 63.477 1.00 42.09 281 LYS A O 1
ATOM 2132 N N . ALA A 1 282 ? -36.801 -16.562 63.996 1.00 43.69 282 ALA A N 1
ATOM 2133 C CA . ALA A 1 282 ? -36.551 -16.914 65.388 1.00 43.69 282 ALA A CA 1
ATOM 2134 C C . ALA A 1 282 ? -37.871 -16.870 66.184 1.00 43.69 282 ALA A C 1
ATOM 2136 O O . ALA A 1 282 ? -38.591 -15.868 66.177 1.00 43.69 282 ALA A O 1
ATOM 2137 N N . LYS A 1 283 ? -38.209 -17.972 66.864 1.00 42.25 283 LYS A N 1
ATOM 2138 C CA . LYS A 1 283 ? -39.340 -18.041 67.800 1.00 42.25 283 LYS A CA 1
ATOM 2139 C C . LYS A 1 283 ? -39.065 -17.117 68.994 1.00 42.25 283 LYS A C 1
ATOM 2141 O O . LYS A 1 283 ? -38.086 -17.306 69.707 1.00 42.25 283 LYS A O 1
ATOM 2146 N N . LYS A 1 284 ? -39.962 -16.152 69.233 1.00 38.81 284 LYS A N 1
ATOM 2147 C CA . LYS A 1 284 ? -40.011 -15.332 70.456 1.00 38.81 284 LYS A CA 1
ATOM 2148 C C . LYS A 1 284 ? -40.121 -16.232 71.694 1.00 38.81 284 LYS A C 1
ATOM 2150 O O . LYS A 1 284 ? -41.138 -16.902 71.872 1.00 38.81 284 LYS A O 1
ATOM 2155 N N . ALA A 1 285 ? -39.120 -16.190 72.571 1.00 41.06 285 ALA A N 1
ATOM 2156 C CA . ALA A 1 285 ? -39.253 -16.657 73.945 1.00 41.06 285 ALA A CA 1
ATOM 2157 C C . ALA A 1 285 ? -40.131 -15.659 74.722 1.00 41.06 285 ALA A C 1
ATOM 2159 O O . ALA A 1 285 ? -39.832 -14.466 74.783 1.00 41.06 285 ALA A O 1
ATOM 2160 N N . LYS A 1 286 ? -41.255 -16.138 75.266 1.00 42.50 286 LYS A N 1
ATOM 2161 C CA . LYS A 1 286 ? -42.125 -15.361 76.156 1.00 42.50 286 LYS A CA 1
ATOM 2162 C C . LYS A 1 286 ? -41.420 -15.165 77.497 1.00 42.50 286 LYS A C 1
ATOM 2164 O O . LYS A 1 286 ? -41.035 -16.138 78.141 1.00 42.50 286 LYS A O 1
ATOM 2169 N N . SER A 1 287 ? -41.314 -13.912 77.925 1.00 40.09 287 SER A N 1
ATOM 2170 C CA . SER A 1 287 ? -40.981 -13.543 79.294 1.00 40.09 287 SER A CA 1
ATOM 2171 C C . SER A 1 287 ? -42.051 -14.080 80.249 1.00 40.09 287 SER A C 1
ATOM 2173 O O . SER A 1 287 ? -43.248 -13.870 80.043 1.00 40.09 287 SER A O 1
ATOM 2175 N N . LYS A 1 288 ? -41.633 -14.764 81.318 1.00 41.91 288 LYS A N 1
ATOM 2176 C CA . LYS A 1 288 ? -42.489 -15.002 82.482 1.00 41.91 288 LYS A CA 1
ATOM 2177 C C . LYS A 1 288 ? -41.841 -14.348 83.693 1.00 41.91 288 LYS A C 1
ATOM 2179 O O . LYS A 1 288 ? -40.864 -14.828 84.250 1.00 41.91 288 LYS A O 1
ATOM 2184 N N . LYS A 1 289 ? -42.410 -13.196 84.030 1.00 41.25 289 LYS A N 1
ATOM 2185 C CA . LYS A 1 289 ? -42.245 -12.453 85.275 1.00 41.25 289 LYS A CA 1
ATOM 2186 C C . LYS A 1 289 ? -42.799 -13.327 86.410 1.00 41.25 289 LYS A C 1
ATOM 2188 O O . LYS A 1 289 ? -43.959 -13.726 86.338 1.00 41.25 289 LYS A O 1
ATOM 2193 N N . ALA A 1 290 ? -42.002 -13.610 87.434 1.00 39.38 290 ALA A N 1
ATOM 2194 C CA . ALA A 1 290 ? -42.483 -14.106 88.720 1.00 39.38 290 ALA A CA 1
ATOM 2195 C C . ALA A 1 290 ? -41.797 -13.294 89.825 1.00 39.38 290 ALA A C 1
ATOM 2197 O O . ALA A 1 290 ? -40.584 -13.107 89.817 1.00 39.38 290 ALA A O 1
ATOM 2198 N N . ARG A 1 291 ? -42.628 -12.728 90.697 1.00 38.00 291 ARG A N 1
ATOM 2199 C CA . ARG A 1 291 ? -42.311 -11.858 91.829 1.00 38.00 291 ARG A CA 1
ATOM 2200 C C . ARG A 1 291 ? -42.557 -12.663 93.113 1.00 38.00 291 ARG A C 1
ATOM 2202 O O . ARG A 1 291 ? -43.532 -13.408 93.130 1.00 38.00 291 ARG A O 1
ATOM 2209 N N . ALA A 1 292 ? -41.762 -12.376 94.152 1.00 37.88 292 ALA A N 1
ATOM 2210 C CA . ALA A 1 292 ? -41.844 -12.844 95.552 1.00 37.88 292 ALA A CA 1
ATOM 2211 C C . ALA A 1 292 ? -41.436 -14.321 95.778 1.00 37.88 292 ALA A C 1
ATOM 2213 O O . ALA A 1 292 ? -41.694 -15.156 94.924 1.00 37.88 292 ALA A O 1
ATOM 2214 N N . ALA A 1 293 ? -40.767 -14.716 96.868 1.00 37.12 293 ALA A N 1
ATOM 2215 C CA . ALA A 1 293 ? -40.837 -14.228 98.250 1.00 37.12 293 ALA A CA 1
ATOM 2216 C C . ALA A 1 293 ? -39.544 -14.497 99.072 1.00 37.12 293 ALA A C 1
ATOM 2218 O O . ALA A 1 293 ? -38.788 -15.400 98.716 1.00 37.12 293 ALA A O 1
ATOM 2219 N N . ASN A 1 294 ? -39.436 -13.763 100.194 1.00 37.47 294 ASN A N 1
ATOM 2220 C CA . ASN A 1 294 ? -38.477 -13.782 101.321 1.00 37.47 294 ASN A CA 1
ATOM 2221 C C . ASN A 1 294 ? -37.082 -13.188 101.109 1.00 37.47 294 ASN A C 1
ATOM 2223 O O . ASN A 1 294 ? -36.215 -13.850 100.507 1.00 37.47 294 ASN A O 1
#